Protein AF-A0A645FL95-F1 (afdb_monomer)

Foldseek 3Di:
DDDDDDDDDDDDDDDDDDDDDPPPPVVVVVVVVCVVVVVVLVVLVVVLVVVVVPDPDDPVVNVLSVLLSLLLVLLVVVVVCVVVVNDDLVRNLVSLLSHDLVSLPDVSNVSSCVVLVPSLVVLLVVLLVVLVVCVVVLVLVSSLVSLVSNCSSPVCPPLNVSLLSNLVSCVSVVVNVSSLVSLVCSCVPRPPDPSVVVSVVVVVVVVVVVVVVPPDDDDDDDDDD

Solvent-accessible surface area (backbone atoms only — not comparable to full-atom values): 12980 Å² total; per-residue (Å²): 141,82,88,80,84,86,85,86,82,91,85,85,88,85,92,74,87,77,91,90,73,78,76,70,54,58,60,51,58,47,49,52,46,48,51,50,48,48,50,47,47,51,47,49,49,50,52,47,52,50,49,70,72,71,51,102,63,59,72,65,63,58,51,54,51,52,48,26,54,51,23,46,53,46,49,53,53,51,53,59,30,63,78,65,69,76,64,54,72,68,63,52,46,62,54,57,74,70,42,47,64,91,54,32,54,71,70,49,29,54,53,43,49,60,54,43,66,64,46,42,63,57,47,40,53,51,34,49,55,53,19,53,56,26,47,77,72,67,37,28,71,62,18,36,58,36,34,56,52,30,48,74,73,44,58,56,41,76,59,22,43,51,45,42,54,35,17,53,28,29,40,77,69,65,40,52,68,63,12,50,54,39,28,54,47,33,42,72,75,30,66,94,29,73,31,17,55,53,28,51,52,54,55,53,51,54,55,56,54,57,62,62,72,74,69,80,82,88,84,83,81,89,81,84,133

Mean predicted aligned error: 14.83 Å

Structure (mmCIF, N/CA/C/O backbone):
data_AF-A0A645FL95-F1
#
_entry.id   AF-A0A645FL95-F1
#
loop_
_atom_site.group_PDB
_atom_site.id
_atom_site.type_symbol
_atom_site.label_atom_id
_atom_site.label_alt_id
_atom_site.label_comp_id
_atom_site.label_asym_id
_atom_site.label_entity_id
_atom_site.label_seq_id
_atom_site.pdbx_PDB_ins_code
_atom_site.Cartn_x
_atom_site.Cartn_y
_atom_site.Cartn_z
_atom_site.occupancy
_atom_site.B_iso_or_equiv
_atom_site.auth_seq_id
_atom_site.auth_comp_id
_atom_site.auth_asym_id
_atom_site.auth_atom_id
_atom_site.pdbx_PDB_model_num
ATOM 1 N N . MET A 1 1 ? -9.687 -17.849 -46.225 1.00 40.22 1 MET A N 1
ATOM 2 C CA . MET A 1 1 ? -8.884 -18.793 -45.422 1.00 40.22 1 MET A CA 1
ATOM 3 C C . MET A 1 1 ? -7.642 -19.128 -46.223 1.00 40.22 1 MET A C 1
ATOM 5 O O . MET A 1 1 ? -7.723 -19.914 -47.156 1.00 40.22 1 MET A O 1
ATOM 9 N N . VAL A 1 2 ? -6.530 -18.460 -45.933 1.00 44.47 2 VAL A N 1
ATOM 10 C CA . VAL A 1 2 ? -5.221 -18.814 -46.486 1.00 44.47 2 VAL A CA 1
ATOM 11 C C . VAL A 1 2 ? -4.378 -19.177 -45.277 1.00 44.47 2 VAL A C 1
ATOM 13 O O . VAL A 1 2 ? -4.051 -18.319 -44.464 1.00 44.47 2 VAL A O 1
ATOM 16 N N . GLY A 1 3 ? -4.181 -20.482 -45.100 1.00 36.09 3 GLY A N 1
ATOM 17 C CA . GLY A 1 3 ? -3.367 -21.042 -44.036 1.00 36.09 3 GLY A CA 1
ATOM 18 C C . GLY A 1 3 ? -1.896 -20.801 -44.336 1.00 36.09 3 GLY A C 1
ATOM 19 O O . GLY A 1 3 ? -1.436 -21.068 -45.445 1.00 36.09 3 GLY A O 1
ATOM 20 N N . VAL A 1 4 ? -1.170 -20.299 -43.344 1.00 42.47 4 VAL A N 1
ATOM 21 C CA . VAL A 1 4 ? 0.286 -20.202 -43.385 1.00 42.47 4 VAL A CA 1
ATOM 22 C C . VAL A 1 4 ? 0.838 -21.244 -42.424 1.00 42.47 4 VAL A C 1
ATOM 24 O O 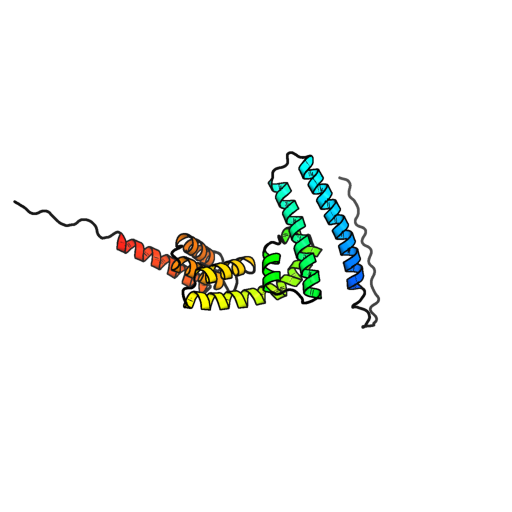. VAL A 1 4 ? 0.465 -21.306 -41.254 1.00 42.47 4 VAL A O 1
ATOM 27 N N . ALA A 1 5 ? 1.667 -22.114 -42.991 1.00 38.22 5 ALA A N 1
ATOM 28 C CA . ALA A 1 5 ? 2.271 -23.266 -42.354 1.00 38.22 5 ALA A CA 1
ATOM 29 C C . ALA A 1 5 ? 3.337 -22.850 -41.331 1.00 38.22 5 ALA A C 1
ATOM 31 O O . ALA A 1 5 ? 4.215 -22.040 -41.623 1.00 38.22 5 ALA A O 1
ATOM 32 N N . VAL A 1 6 ? 3.280 -23.464 -40.150 1.00 37.00 6 VAL A N 1
ATOM 33 C CA . VAL A 1 6 ? 4.333 -23.416 -39.133 1.00 37.00 6 VAL A CA 1
ATOM 34 C C . VAL A 1 6 ? 5.397 -24.446 -39.518 1.00 37.00 6 VAL A C 1
ATOM 36 O O . VAL A 1 6 ? 5.119 -25.644 -39.515 1.00 37.00 6 VAL A O 1
ATOM 39 N N . MET A 1 7 ? 6.611 -24.003 -39.853 1.00 37.22 7 MET A N 1
ATOM 40 C CA . MET A 1 7 ? 7.776 -24.891 -39.921 1.00 37.22 7 MET A CA 1
ATOM 41 C C . MET A 1 7 ? 8.542 -24.823 -38.603 1.00 37.22 7 MET A C 1
ATOM 43 O O . MET A 1 7 ? 9.096 -23.793 -38.230 1.00 37.22 7 MET A O 1
ATOM 47 N N . TRP A 1 8 ? 8.545 -25.953 -37.907 1.00 34.50 8 TRP A N 1
ATOM 48 C CA . TRP A 1 8 ? 9.309 -26.223 -36.696 1.00 34.50 8 TRP A CA 1
ATOM 49 C C . TRP A 1 8 ? 10.682 -26.768 -37.110 1.00 34.50 8 TRP A C 1
ATOM 51 O O . TRP A 1 8 ? 10.741 -27.795 -37.788 1.00 34.50 8 TRP A O 1
ATOM 61 N N . PHE A 1 9 ? 11.781 -26.118 -36.716 1.00 41.44 9 PHE A N 1
ATOM 62 C CA . PHE A 1 9 ? 13.120 -26.694 -36.866 1.00 41.44 9 PHE A CA 1
ATOM 63 C C . PHE A 1 9 ? 13.819 -26.783 -35.506 1.00 41.44 9 PHE A C 1
ATOM 65 O O . PHE A 1 9 ? 14.129 -25.779 -34.870 1.00 41.44 9 PHE A O 1
ATOM 72 N N . LEU A 1 10 ? 14.022 -28.029 -35.073 1.00 51.12 10 LEU A N 1
ATOM 73 C CA . LEU A 1 10 ? 14.804 -28.460 -33.917 1.00 51.12 10 LEU A CA 1
ATOM 74 C C . LEU A 1 10 ? 16.301 -28.299 -34.191 1.00 51.12 10 LEU A C 1
ATOM 76 O O . LEU A 1 10 ? 16.794 -28.911 -35.136 1.00 51.12 10 LEU A O 1
ATOM 80 N N . ILE A 1 11 ? 17.038 -27.618 -33.305 1.00 44.47 11 ILE A N 1
ATOM 81 C CA . ILE A 1 11 ? 18.471 -27.887 -33.096 1.00 44.47 11 ILE A CA 1
ATOM 82 C C . ILE A 1 11 ? 18.817 -27.776 -31.598 1.00 44.47 11 ILE A C 1
ATOM 84 O O . ILE A 1 11 ? 18.838 -26.697 -31.017 1.00 44.47 11 ILE A O 1
ATOM 88 N N . MET A 1 12 ? 19.140 -28.918 -30.996 1.00 36.78 12 MET A N 1
ATOM 89 C CA . MET A 1 12 ? 20.065 -29.091 -29.863 1.00 36.78 12 MET A CA 1
ATOM 90 C C . MET A 1 12 ? 21.054 -30.205 -30.275 1.00 36.78 12 MET A C 1
ATOM 92 O O . MET A 1 12 ? 20.682 -30.981 -31.161 1.00 36.78 12 MET A O 1
ATOM 96 N N . PRO A 1 13 ? 22.241 -30.393 -29.650 1.00 43.41 13 PRO A N 1
ATOM 97 C CA . PRO A 1 13 ? 22.832 -29.706 -28.487 1.00 43.41 13 PRO A CA 1
ATOM 98 C C . PRO A 1 13 ? 24.324 -29.309 -28.669 1.00 43.41 13 PRO A C 1
ATOM 100 O O . PRO A 1 13 ? 25.003 -29.799 -29.564 1.00 43.41 13 PRO A O 1
ATOM 103 N N . ALA A 1 14 ? 24.874 -28.517 -27.740 1.00 38.00 14 ALA A N 1
ATOM 104 C CA . ALA A 1 14 ? 26.247 -28.698 -27.235 1.00 38.00 14 ALA A CA 1
ATOM 105 C C . ALA A 1 14 ? 26.451 -27.864 -25.958 1.00 38.00 14 ALA A C 1
ATOM 107 O O . ALA A 1 14 ? 26.757 -26.675 -26.010 1.00 38.00 14 ALA A O 1
ATOM 108 N N . ILE A 1 15 ? 26.264 -28.490 -24.794 1.00 51.59 15 ILE A N 1
ATOM 109 C CA . ILE A 1 15 ? 26.691 -27.928 -23.510 1.00 51.59 15 ILE A CA 1
ATOM 110 C C . ILE A 1 15 ? 28.143 -28.344 -23.294 1.00 51.59 15 ILE A C 1
ATOM 112 O O . ILE A 1 15 ? 28.393 -29.503 -22.984 1.00 51.59 15 ILE A O 1
ATOM 116 N N . THR A 1 16 ? 29.076 -27.396 -23.379 1.00 32.41 16 THR A N 1
ATOM 117 C CA . THR A 1 16 ? 30.378 -27.482 -22.702 1.00 32.41 16 THR A CA 1
ATOM 118 C C . THR A 1 16 ? 30.909 -26.081 -22.381 1.00 32.41 16 THR A C 1
ATOM 120 O O . THR A 1 16 ? 30.892 -25.204 -23.237 1.00 32.41 16 THR A O 1
ATOM 123 N N . ALA A 1 17 ? 31.323 -25.929 -21.116 1.00 39.00 17 ALA A N 1
ATOM 124 C CA . ALA A 1 17 ? 32.058 -24.861 -20.417 1.00 39.00 17 ALA A CA 1
ATOM 125 C C . ALA A 1 17 ? 32.756 -23.774 -21.277 1.00 39.00 17 ALA A C 1
ATOM 127 O O . ALA A 1 17 ? 33.342 -24.076 -22.303 1.00 39.00 17 ALA A O 1
ATOM 128 N N . SER A 1 18 ? 32.826 -22.503 -20.867 1.00 39.06 18 SER A N 1
ATOM 129 C CA . SER A 1 18 ? 33.382 -22.075 -19.580 1.00 39.06 18 SER A CA 1
ATOM 130 C C . SER A 1 18 ? 32.814 -20.747 -19.070 1.00 39.06 18 SER A C 1
ATOM 132 O O . SER A 1 18 ? 32.523 -19.819 -19.820 1.00 39.06 18 SER A O 1
ATOM 134 N N . ARG A 1 19 ? 32.689 -20.673 -17.741 1.00 49.88 19 ARG A N 1
ATOM 135 C CA . ARG A 1 19 ? 32.441 -19.455 -16.963 1.00 49.88 19 ARG A CA 1
ATOM 136 C C . ARG A 1 19 ? 33.534 -18.410 -17.252 1.00 49.88 19 ARG A C 1
ATOM 138 O O . ARG A 1 19 ? 34.664 -18.797 -17.528 1.00 49.88 19 ARG A O 1
ATOM 145 N N . GLN A 1 20 ? 33.175 -17.132 -17.085 1.00 39.00 20 GLN A N 1
ATOM 146 C CA . GLN A 1 20 ? 34.052 -15.946 -17.005 1.00 39.00 20 GLN A CA 1
ATOM 147 C C . GLN A 1 20 ? 34.145 -14.969 -18.202 1.00 39.00 20 GLN A C 1
ATOM 149 O O . GLN A 1 20 ? 35.140 -14.273 -18.298 1.00 39.00 20 GLN A O 1
ATOM 154 N N . ASP A 1 21 ? 33.096 -14.802 -19.024 1.00 38.75 21 ASP A N 1
ATOM 155 C CA . ASP A 1 21 ? 32.995 -13.658 -19.977 1.00 38.75 21 ASP A CA 1
ATOM 156 C C . ASP A 1 21 ? 31.587 -13.012 -20.050 1.00 38.75 21 ASP A C 1
ATOM 158 O O . ASP A 1 21 ? 31.176 -12.437 -21.058 1.00 38.75 21 ASP A O 1
ATOM 162 N N . LYS A 1 22 ? 30.789 -13.113 -18.976 1.00 38.78 22 LYS A N 1
ATOM 163 C CA . LYS A 1 22 ? 29.346 -12.788 -19.009 1.00 38.78 22 LYS A CA 1
ATOM 164 C C . LYS A 1 22 ? 28.913 -11.392 -18.540 1.00 38.78 22 LYS A C 1
ATOM 166 O O . LYS A 1 22 ? 27.717 -11.148 -18.531 1.00 38.78 22 LYS A O 1
ATOM 171 N N . ILE A 1 23 ? 29.817 -10.467 -18.213 1.00 39.34 23 ILE A N 1
ATOM 172 C CA . ILE A 1 23 ? 29.399 -9.129 -17.731 1.00 39.34 23 ILE A CA 1
ATOM 173 C C . ILE A 1 23 ? 29.430 -8.046 -18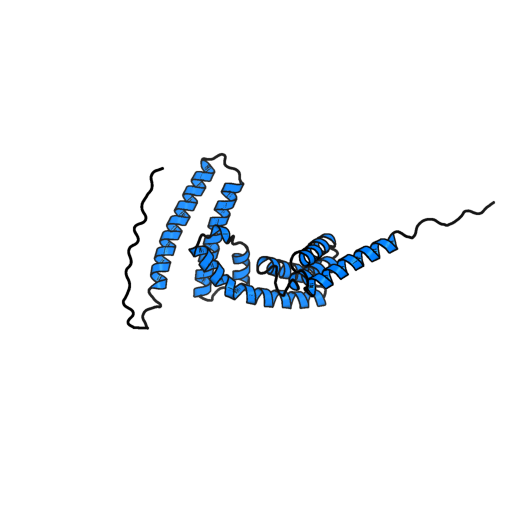.826 1.00 39.34 23 ILE A C 1
ATOM 175 O O . ILE A 1 23 ? 28.652 -7.103 -18.768 1.00 39.34 23 ILE A O 1
ATOM 179 N N . ASN A 1 24 ? 30.213 -8.209 -19.899 1.00 35.91 24 ASN A N 1
ATOM 180 C CA . ASN A 1 24 ? 30.346 -7.154 -20.920 1.00 35.91 24 ASN A CA 1
ATOM 181 C C . ASN A 1 24 ? 29.438 -7.306 -22.153 1.00 35.91 24 ASN A C 1
ATOM 183 O O . ASN A 1 24 ? 29.324 -6.363 -22.930 1.00 35.91 24 ASN A O 1
ATOM 187 N N . ARG A 1 25 ? 28.778 -8.457 -22.353 1.00 37.59 25 ARG A N 1
ATOM 188 C CA . ARG A 1 25 ? 27.890 -8.673 -23.515 1.00 37.59 25 ARG A CA 1
ATOM 189 C C . ARG A 1 25 ? 26.440 -8.259 -23.275 1.00 37.59 25 ARG A C 1
ATOM 191 O O . ARG A 1 25 ? 25.827 -7.734 -24.196 1.00 37.59 25 ARG A O 1
ATOM 198 N N . GLN A 1 26 ? 25.933 -8.403 -22.047 1.00 37.09 26 GLN A N 1
ATOM 199 C CA . GLN A 1 26 ? 24.583 -7.942 -21.716 1.00 37.09 26 GLN A CA 1
ATOM 200 C C . GLN A 1 26 ? 24.473 -6.419 -21.826 1.00 37.09 26 GLN A C 1
ATOM 202 O O . GLN A 1 26 ? 23.508 -5.944 -22.393 1.00 37.09 26 GLN A O 1
ATOM 207 N N . THR A 1 27 ? 25.489 -5.644 -21.437 1.00 38.59 27 THR A N 1
ATOM 208 C CA . THR A 1 27 ? 25.456 -4.174 -21.561 1.00 38.59 27 THR A CA 1
ATOM 209 C C . THR A 1 27 ? 25.417 -3.678 -23.012 1.00 38.59 27 THR A C 1
ATOM 211 O O . THR A 1 27 ? 24.807 -2.649 -23.284 1.00 38.59 27 THR A O 1
ATOM 214 N N . VAL A 1 28 ? 26.048 -4.390 -23.955 1.00 41.75 28 VAL A N 1
ATOM 215 C CA . VAL A 1 28 ? 26.112 -3.965 -25.367 1.00 41.75 28 VAL A CA 1
ATOM 216 C C . VAL A 1 28 ? 24.842 -4.354 -26.125 1.00 41.75 28 VAL A C 1
ATOM 218 O O . VAL A 1 28 ? 24.285 -3.503 -26.809 1.00 41.75 28 VAL A O 1
ATOM 221 N N . GLU A 1 29 ? 24.312 -5.568 -25.929 1.00 41.41 29 GLU A N 1
ATOM 222 C CA . GLU A 1 29 ? 22.988 -5.934 -26.464 1.00 41.41 29 GLU A CA 1
ATOM 223 C C . GLU A 1 29 ? 21.873 -5.067 -25.865 1.00 41.41 29 GLU A C 1
ATOM 225 O O . GLU A 1 29 ? 20.951 -4.685 -26.578 1.00 41.41 29 GLU A O 1
ATOM 230 N N . PHE A 1 30 ? 21.980 -4.695 -24.586 1.00 39.00 30 PHE A N 1
ATOM 231 C CA . PHE A 1 30 ? 21.016 -3.821 -23.917 1.00 39.00 30 PHE A CA 1
ATOM 232 C C . PHE A 1 30 ? 21.136 -2.365 -24.387 1.00 39.00 30 PHE A C 1
ATOM 234 O O . PHE A 1 30 ? 20.118 -1.708 -24.554 1.00 39.00 30 PHE A O 1
ATOM 241 N N . SER A 1 31 ? 22.341 -1.859 -24.683 1.00 35.88 31 SER A N 1
ATOM 242 C CA . SER A 1 31 ? 22.526 -0.537 -25.313 1.00 35.88 31 SER A CA 1
ATOM 243 C C . SER A 1 31 ? 21.985 -0.491 -26.741 1.00 35.88 31 SER A C 1
ATOM 245 O O . SER A 1 31 ? 21.330 0.484 -27.105 1.00 35.88 31 SER A O 1
ATOM 247 N N . ASP A 1 32 ? 22.208 -1.538 -27.539 1.00 39.84 32 ASP A N 1
ATOM 248 C CA . ASP A 1 32 ? 21.677 -1.627 -28.903 1.00 39.84 32 ASP A CA 1
ATOM 249 C C . ASP A 1 32 ? 20.154 -1.821 -28.900 1.00 39.84 32 ASP A C 1
ATOM 251 O O . ASP A 1 32 ? 19.453 -1.226 -29.723 1.00 39.84 32 ASP A O 1
ATOM 255 N N . GLN A 1 33 ? 19.610 -2.565 -27.930 1.00 42.19 33 GLN A N 1
ATOM 256 C CA . GLN A 1 33 ? 18.169 -2.644 -27.698 1.00 42.19 33 GLN A CA 1
ATOM 257 C C . GLN A 1 33 ? 17.601 -1.335 -27.161 1.00 42.19 33 GLN A C 1
ATOM 259 O O . GLN A 1 33 ? 16.545 -0.954 -27.629 1.00 42.19 33 GLN A O 1
ATOM 264 N N . ILE A 1 34 ? 18.274 -0.593 -26.279 1.00 41.88 34 ILE A N 1
ATOM 265 C CA . ILE A 1 34 ? 17.839 0.745 -25.845 1.00 41.88 34 ILE A CA 1
ATOM 266 C C . ILE A 1 34 ? 17.884 1.723 -27.013 1.00 41.88 34 ILE A C 1
ATOM 268 O O . ILE A 1 34 ? 16.979 2.531 -27.145 1.00 41.88 34 ILE A O 1
ATOM 272 N N . ALA A 1 35 ? 18.896 1.683 -27.879 1.00 42.84 35 ALA A N 1
ATOM 273 C CA . ALA A 1 35 ? 18.971 2.561 -29.044 1.00 42.84 35 ALA A CA 1
ATOM 274 C C . ALA A 1 35 ? 17.879 2.221 -30.068 1.00 42.84 35 ALA A C 1
ATOM 276 O O . ALA A 1 35 ? 17.214 3.121 -30.582 1.00 42.84 35 ALA A O 1
ATOM 277 N N . THR A 1 36 ? 17.640 0.929 -30.302 1.00 49.09 36 THR A N 1
ATOM 278 C CA . THR A 1 36 ? 16.568 0.433 -31.175 1.00 49.09 36 THR A CA 1
ATOM 279 C C . THR A 1 36 ? 15.193 0.712 -30.578 1.00 49.09 36 THR A C 1
ATOM 281 O O . THR A 1 36 ? 14.322 1.201 -31.282 1.00 49.09 36 THR A O 1
ATOM 284 N N . GLN A 1 37 ? 15.006 0.502 -29.276 1.00 46.69 37 GLN A N 1
ATOM 285 C CA . GLN A 1 37 ? 13.773 0.799 -28.551 1.00 46.69 37 GLN A CA 1
ATOM 286 C C . GLN A 1 37 ? 13.574 2.299 -28.384 1.00 46.69 37 GLN A C 1
ATOM 288 O O . GLN A 1 37 ? 12.448 2.740 -28.440 1.00 46.69 37 GLN A O 1
ATOM 293 N N . LYS A 1 38 ? 14.616 3.127 -28.270 1.00 48.16 38 LYS A N 1
ATOM 294 C CA . LYS A 1 38 ? 14.516 4.595 -28.292 1.00 48.16 38 LYS A CA 1
ATOM 295 C C . LYS A 1 38 ? 14.155 5.090 -29.683 1.00 48.16 38 LYS A C 1
ATOM 297 O O . LYS A 1 38 ? 13.387 6.036 -29.804 1.00 48.16 38 LYS A O 1
ATOM 302 N N . ALA A 1 39 ? 14.680 4.456 -30.730 1.00 50.22 39 ALA A N 1
ATOM 303 C CA . ALA A 1 39 ? 14.268 4.719 -32.102 1.00 50.22 39 ALA A CA 1
ATOM 304 C C . ALA A 1 39 ? 12.822 4.263 -32.342 1.00 50.22 39 ALA A C 1
ATOM 306 O O . ALA A 1 39 ? 12.077 4.996 -32.977 1.00 50.22 39 ALA A O 1
ATOM 307 N N . GLN A 1 40 ? 12.402 3.127 -31.779 1.00 42.66 40 GLN A N 1
ATOM 308 C CA . GLN A 1 40 ? 11.021 2.644 -31.816 1.00 42.66 40 GLN A CA 1
ATOM 309 C C . GLN A 1 40 ? 10.093 3.478 -30.939 1.00 42.66 40 GLN A C 1
ATOM 311 O O . GLN A 1 40 ? 9.000 3.750 -31.379 1.00 42.66 40 GLN A O 1
ATOM 316 N N . ILE A 1 41 ? 10.510 3.957 -29.768 1.00 48.81 41 ILE A N 1
ATOM 317 C CA . ILE A 1 41 ? 9.766 4.886 -28.909 1.00 48.81 41 ILE A CA 1
ATOM 318 C C . ILE A 1 41 ? 9.670 6.226 -29.615 1.00 48.81 41 ILE A C 1
ATOM 320 O O . ILE A 1 41 ? 8.615 6.817 -29.611 1.00 48.81 41 ILE A O 1
ATOM 324 N N . SER A 1 42 ? 10.730 6.714 -30.256 1.00 48.44 42 SER A N 1
ATOM 325 C CA . SER A 1 42 ? 10.687 7.946 -31.049 1.00 48.44 42 SER A CA 1
ATOM 326 C C . SER A 1 42 ? 9.791 7.788 -32.280 1.00 48.44 42 SER A C 1
ATOM 328 O O . SER A 1 42 ? 9.041 8.698 -32.612 1.00 48.44 42 SER A O 1
ATOM 330 N N . ALA A 1 43 ? 9.822 6.622 -32.930 1.00 51.84 43 ALA A N 1
ATOM 331 C CA . ALA A 1 43 ? 8.942 6.292 -34.044 1.00 51.84 43 ALA A CA 1
ATOM 332 C C . ALA A 1 43 ? 7.491 6.131 -33.584 1.00 51.84 43 ALA A C 1
ATOM 334 O O . ALA A 1 43 ? 6.623 6.708 -34.212 1.00 51.84 43 ALA A O 1
ATOM 335 N N . LEU A 1 44 ? 7.244 5.458 -32.459 1.00 43.34 44 LEU A N 1
ATOM 336 C CA . LEU A 1 44 ? 5.937 5.291 -31.830 1.00 43.34 44 LEU A CA 1
ATOM 337 C C . LEU A 1 44 ? 5.421 6.624 -31.303 1.00 43.34 44 LEU A C 1
ATOM 339 O O . LEU A 1 44 ? 4.261 6.904 -31.510 1.00 43.34 44 LEU A O 1
ATOM 343 N N . LYS A 1 45 ? 6.265 7.477 -30.709 1.00 50.16 45 LYS A N 1
ATOM 344 C CA . LYS A 1 45 ? 5.960 8.866 -30.321 1.00 50.16 45 LYS A CA 1
ATOM 345 C C . LYS A 1 45 ? 5.556 9.687 -31.529 1.00 50.16 45 LYS A C 1
ATOM 347 O O . LYS A 1 45 ? 4.575 10.409 -31.466 1.00 50.16 45 LYS A O 1
ATOM 352 N N . LYS A 1 46 ? 6.327 9.592 -32.613 1.00 58.34 46 LYS A N 1
ATOM 353 C CA . LYS A 1 46 ? 6.075 10.326 -33.851 1.00 58.34 46 LYS A CA 1
ATOM 354 C C . LYS A 1 46 ? 4.804 9.839 -34.534 1.00 58.34 46 LYS A C 1
ATOM 356 O O . LYS A 1 46 ? 3.997 10.653 -34.943 1.00 58.34 46 LYS A O 1
ATOM 361 N N . GLU A 1 47 ? 4.608 8.530 -34.587 1.00 50.50 47 GLU A N 1
ATOM 362 C CA . GLU A 1 47 ? 3.386 7.905 -35.070 1.00 50.50 47 GLU A CA 1
ATOM 363 C C . GLU A 1 47 ? 2.207 8.302 -34.173 1.00 50.50 47 GLU A C 1
ATOM 365 O O . GLU A 1 47 ? 1.155 8.645 -34.689 1.00 50.50 47 GLU A O 1
ATOM 370 N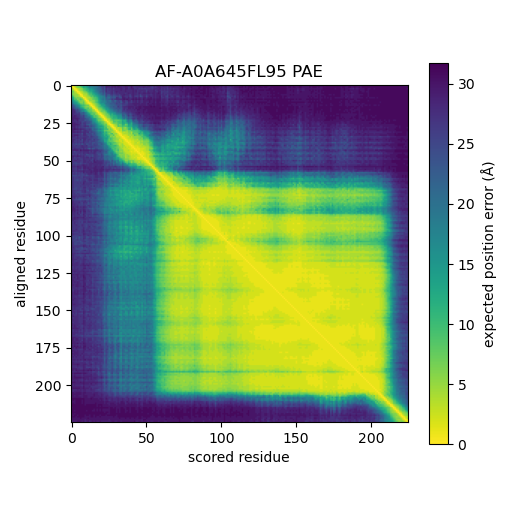 N . LEU A 1 48 ? 2.394 8.398 -32.851 1.00 45.31 48 LEU A N 1
ATOM 371 C CA . LEU A 1 48 ? 1.384 8.883 -31.911 1.00 45.31 48 LEU A CA 1
ATOM 372 C C . LEU A 1 48 ? 1.024 10.350 -32.110 1.00 45.31 48 LEU A C 1
ATOM 374 O O . LEU A 1 48 ? -0.147 10.701 -32.078 1.00 45.31 48 LEU A O 1
ATOM 378 N N . GLU A 1 49 ? 2.020 11.209 -32.289 1.00 52.47 49 GLU A N 1
ATOM 379 C CA . GLU A 1 49 ? 1.851 12.630 -32.587 1.00 52.47 49 GLU A CA 1
ATOM 380 C C . GLU A 1 49 ? 1.132 12.810 -33.934 1.00 52.47 49 GLU A C 1
ATOM 382 O O . GLU A 1 49 ? 0.193 13.602 -34.045 1.00 52.47 49 GLU A O 1
ATOM 387 N N . ASP A 1 50 ? 1.479 11.984 -34.924 1.00 51.97 50 ASP A N 1
ATOM 388 C CA . ASP A 1 50 ? 0.781 11.902 -36.204 1.00 51.97 50 ASP A CA 1
ATOM 389 C C . ASP A 1 50 ? -0.676 11.406 -36.005 1.00 51.97 50 ASP A C 1
ATOM 391 O O . ASP A 1 50 ? -1.599 12.007 -36.562 1.00 51.97 50 ASP A O 1
ATOM 395 N N . TYR A 1 51 ? -0.933 10.427 -35.122 1.00 41.88 51 TYR A N 1
ATOM 396 C CA . TYR A 1 51 ? -2.280 9.981 -34.711 1.00 41.88 51 TYR A CA 1
ATOM 397 C C . TYR A 1 51 ? -3.081 11.091 -34.000 1.00 41.88 51 TYR A C 1
ATOM 399 O O . TYR A 1 51 ? -4.273 11.244 -34.274 1.00 41.88 51 TYR A O 1
ATOM 407 N N . ARG A 1 52 ? -2.449 11.921 -33.152 1.00 46.66 52 ARG A N 1
ATOM 408 C CA . ARG A 1 52 ? -3.082 13.093 -32.502 1.00 46.66 52 ARG A CA 1
ATOM 409 C C . ARG A 1 52 ? -3.495 14.168 -33.504 1.00 46.66 52 ARG A C 1
ATOM 411 O O . ARG A 1 52 ? -4.453 14.892 -33.249 1.00 46.66 52 ARG A O 1
ATOM 418 N N . SER A 1 53 ? -2.762 14.293 -34.610 1.00 53.19 53 SER A N 1
ATOM 419 C CA . SER A 1 53 ? -2.996 15.327 -35.623 1.00 53.19 53 SER A CA 1
ATOM 420 C C . SER A 1 53 ? -3.999 14.929 -36.714 1.00 53.19 53 SER A C 1
ATOM 422 O O . SER A 1 53 ? -4.535 15.814 -37.380 1.00 53.19 53 SER A O 1
ATOM 424 N N . THR A 1 54 ? -4.281 13.628 -36.885 1.00 47.81 54 THR A N 1
ATOM 425 C CA . THR A 1 54 ? -4.997 13.119 -38.073 1.00 47.81 54 THR A CA 1
ATOM 426 C C . THR A 1 54 ? -6.331 12.408 -37.777 1.00 47.81 54 THR A C 1
ATOM 428 O O . THR A 1 54 ? -7.081 12.147 -38.714 1.00 47.81 54 THR A O 1
ATOM 431 N N . SER A 1 55 ? -6.683 12.110 -36.519 1.00 42.78 55 SER A N 1
ATOM 432 C CA . SER A 1 55 ? -7.843 11.258 -36.190 1.00 42.78 55 SER A CA 1
ATOM 433 C C . SER A 1 55 ? -8.813 11.906 -35.190 1.00 42.78 55 SER A C 1
ATOM 435 O O . SER A 1 55 ? -8.406 12.322 -34.106 1.00 42.78 55 SER A O 1
ATOM 437 N N . GLU A 1 56 ? -10.111 11.944 -35.520 1.00 49.94 56 GLU A N 1
ATOM 438 C CA . GLU A 1 56 ? -11.221 12.111 -34.561 1.00 49.94 56 GLU A CA 1
ATOM 439 C C . GLU A 1 56 ? -11.358 10.851 -33.672 1.00 49.94 56 GLU A C 1
ATOM 441 O O . GLU A 1 56 ? -12.407 10.214 -33.616 1.00 49.94 56 GLU A O 1
ATOM 446 N N . GLU A 1 57 ? -10.293 10.448 -32.980 1.00 47.28 57 GLU A N 1
ATOM 447 C CA . GLU A 1 57 ? -10.332 9.368 -31.994 1.00 47.28 57 GLU A CA 1
ATOM 448 C C . GLU A 1 57 ? -10.221 9.950 -30.584 1.00 47.28 57 GLU A C 1
ATOM 450 O O . GLU A 1 57 ? -9.325 10.730 -30.260 1.00 47.28 57 GLU A O 1
ATOM 455 N N . THR A 1 58 ? -11.204 9.577 -29.762 1.00 53.72 58 THR A N 1
ATOM 456 C CA . THR A 1 58 ? -11.459 10.005 -28.379 1.00 53.72 58 THR A CA 1
ATOM 457 C C . THR A 1 58 ? -10.190 10.209 -27.549 1.00 53.72 58 THR A C 1
ATOM 459 O O . THR A 1 58 ? -9.301 9.363 -27.587 1.00 53.72 58 THR A O 1
ATOM 462 N N . GLU A 1 59 ? -10.156 11.263 -26.720 1.00 54.66 59 GLU A N 1
ATOM 463 C CA . GLU A 1 59 ? -9.080 11.615 -25.762 1.00 54.66 59 GLU A CA 1
ATOM 464 C C . GLU A 1 59 ? -8.445 10.404 -25.046 1.00 54.66 59 GLU A C 1
ATOM 466 O O . GLU A 1 59 ? -7.241 10.383 -24.788 1.00 54.66 59 GLU A O 1
ATOM 471 N N . SER A 1 60 ? -9.241 9.358 -24.800 1.00 49.72 60 SER A N 1
ATOM 472 C CA . SER A 1 60 ? -8.813 8.063 -24.268 1.00 49.72 60 SER A CA 1
ATOM 473 C C . SER A 1 60 ? -7.663 7.406 -25.042 1.00 49.72 60 SER A C 1
ATOM 475 O O . SER A 1 60 ? -6.744 6.899 -24.411 1.00 49.72 60 SER A O 1
ATOM 477 N N . ALA A 1 61 ? -7.675 7.399 -26.379 1.00 54.19 61 ALA A N 1
ATOM 478 C CA . ALA A 1 61 ? -6.633 6.744 -27.177 1.00 54.19 61 ALA A CA 1
ATOM 479 C C . ALA A 1 61 ? -5.286 7.481 -27.061 1.00 54.19 61 ALA A C 1
ATOM 481 O O . ALA A 1 61 ? -4.231 6.857 -26.934 1.00 54.19 61 ALA A O 1
ATOM 482 N N . GLN A 1 62 ? -5.327 8.817 -27.011 1.00 55.19 62 GLN A N 1
ATOM 483 C CA . GLN A 1 62 ? -4.140 9.649 -26.802 1.00 55.19 62 GLN A CA 1
ATOM 484 C C . GLN A 1 62 ? -3.572 9.480 -25.386 1.00 55.19 62 GLN A C 1
ATOM 486 O O . GLN A 1 62 ? -2.355 9.393 -25.215 1.00 55.19 62 GLN A O 1
ATOM 491 N N . ALA A 1 63 ? -4.442 9.406 -24.375 1.00 56.62 63 ALA A N 1
ATOM 492 C CA . ALA A 1 63 ? -4.047 9.199 -22.985 1.00 56.62 63 ALA A CA 1
ATOM 493 C C . ALA A 1 63 ? -3.398 7.822 -22.768 1.00 56.62 63 ALA A C 1
ATOM 495 O O . ALA A 1 63 ? -2.351 7.734 -22.126 1.00 56.62 63 ALA A O 1
ATOM 496 N N . THR A 1 64 ? -3.960 6.759 -23.354 1.00 59.78 64 THR A N 1
ATOM 497 C CA . THR A 1 64 ? -3.403 5.400 -23.266 1.00 59.78 64 THR A CA 1
ATOM 498 C C . THR A 1 64 ? -1.985 5.338 -23.816 1.00 59.78 64 THR A C 1
ATOM 500 O O . THR A 1 64 ? -1.097 4.746 -23.201 1.00 59.78 64 THR A O 1
ATOM 503 N N . ALA A 1 65 ? -1.737 5.974 -24.954 1.00 58.12 65 ALA A N 1
ATOM 504 C CA . ALA A 1 65 ? -0.435 5.876 -25.578 1.00 58.12 65 ALA A CA 1
ATOM 505 C C . ALA A 1 65 ? 0.620 6.834 -24.995 1.00 58.12 65 ALA A C 1
ATOM 507 O O . ALA A 1 65 ? 1.792 6.465 -24.921 1.00 58.12 65 ALA A O 1
ATOM 508 N N . ALA A 1 66 ? 0.214 7.999 -24.475 1.00 62.84 66 ALA A N 1
ATOM 509 C CA . ALA A 1 66 ? 1.087 8.827 -23.640 1.00 62.84 66 ALA A CA 1
ATOM 510 C C . ALA A 1 66 ? 1.505 8.085 -22.357 1.00 62.84 66 ALA A C 1
ATOM 512 O O . ALA A 1 66 ? 2.693 8.022 -22.048 1.00 62.84 66 ALA A O 1
ATOM 513 N N . SER A 1 67 ? 0.550 7.438 -21.676 1.00 65.62 67 SER A N 1
ATOM 514 C CA . SER A 1 67 ? 0.812 6.613 -20.486 1.00 65.62 67 SER A CA 1
ATOM 515 C C . SER A 1 67 ? 1.735 5.427 -20.792 1.00 65.62 67 SER A C 1
ATOM 517 O O . SER A 1 67 ? 2.609 5.096 -19.991 1.00 65.62 67 SER A O 1
ATOM 519 N N . THR A 1 68 ? 1.598 4.828 -21.978 1.00 67.25 68 THR A N 1
ATOM 520 C CA . THR A 1 68 ? 2.479 3.747 -22.443 1.00 67.25 68 THR A CA 1
ATOM 521 C C . THR A 1 68 ? 3.921 4.226 -22.577 1.00 67.25 68 THR A C 1
ATOM 523 O O . THR A 1 68 ? 4.845 3.614 -22.044 1.00 67.25 68 THR A O 1
ATOM 526 N N . GLN A 1 69 ? 4.125 5.350 -23.263 1.00 70.69 69 GLN A N 1
ATOM 527 C CA . GLN A 1 69 ? 5.450 5.930 -23.456 1.00 70.69 69 GLN A CA 1
ATOM 528 C C . GLN A 1 69 ? 6.104 6.319 -22.122 1.00 70.69 69 GLN A C 1
ATOM 530 O O . GLN A 1 69 ? 7.266 5.988 -21.895 1.00 70.69 69 GLN A O 1
ATOM 535 N N . GLU A 1 70 ? 5.362 6.999 -21.249 1.00 74.56 70 GLU A N 1
ATOM 536 C CA . GLU A 1 70 ? 5.838 7.422 -19.930 1.00 74.56 70 GLU A CA 1
ATOM 537 C C . GLU A 1 70 ? 6.265 6.218 -19.079 1.00 74.56 70 GLU A C 1
ATOM 539 O O . GLU A 1 70 ? 7.367 6.203 -18.532 1.00 74.56 70 GLU A O 1
ATOM 544 N N . SER A 1 71 ? 5.455 5.155 -19.067 1.00 78.50 71 SER A N 1
ATOM 545 C CA . SER A 1 71 ? 5.760 3.897 -18.377 1.00 78.50 71 SER A CA 1
ATOM 546 C C . SER A 1 71 ? 7.098 3.303 -18.830 1.00 78.50 71 SER A C 1
ATOM 548 O O . SER A 1 71 ? 7.930 2.929 -18.000 1.00 78.50 71 SER A O 1
ATOM 550 N N . TYR A 1 72 ? 7.344 3.253 -20.144 1.00 76.50 72 TYR A N 1
ATOM 551 C CA . TYR A 1 72 ? 8.613 2.766 -20.693 1.00 76.50 72 TYR A CA 1
ATOM 552 C C . TYR A 1 72 ? 9.804 3.642 -20.296 1.00 76.50 72 TYR A C 1
ATOM 554 O O . TYR A 1 72 ? 10.866 3.121 -19.945 1.00 76.50 72 TYR A O 1
ATOM 562 N N . GLU A 1 73 ? 9.649 4.965 -20.361 1.00 79.75 73 GLU A N 1
ATOM 563 C CA . GLU A 1 73 ? 10.709 5.913 -20.007 1.00 79.75 73 GLU A CA 1
ATOM 564 C C . GLU A 1 73 ? 11.097 5.790 -18.533 1.00 79.75 73 GLU A C 1
ATOM 566 O O . GLU A 1 73 ? 12.291 5.756 -18.222 1.00 79.75 73 GLU A O 1
ATOM 571 N N . ILE A 1 74 ? 10.114 5.625 -17.645 1.00 84.19 74 ILE A N 1
ATOM 572 C CA . ILE A 1 74 ? 10.338 5.402 -16.217 1.00 84.19 74 ILE A CA 1
ATOM 573 C C . ILE A 1 74 ? 11.131 4.113 -15.989 1.00 84.19 74 ILE A C 1
ATOM 575 O O . ILE A 1 74 ? 12.196 4.153 -15.373 1.00 84.19 74 ILE A O 1
ATOM 579 N N . VAL A 1 75 ? 10.675 2.973 -16.519 1.00 81.81 75 VAL A N 1
ATOM 580 C CA . VAL A 1 75 ? 11.342 1.676 -16.292 1.00 81.81 75 VAL A CA 1
ATOM 581 C C . VAL A 1 75 ? 12.784 1.691 -16.797 1.00 81.81 75 VAL A C 1
ATOM 583 O O . VAL A 1 75 ? 13.685 1.184 -16.121 1.00 81.81 75 VAL A O 1
ATOM 586 N N . MET A 1 76 ? 13.039 2.314 -17.948 1.00 80.38 76 MET A N 1
ATOM 587 C CA . MET A 1 76 ? 14.391 2.451 -18.496 1.00 80.38 76 MET A CA 1
ATOM 588 C C . MET A 1 76 ? 15.277 3.364 -17.649 1.00 80.38 76 MET A C 1
ATOM 590 O O . MET A 1 76 ? 16.439 3.034 -17.398 1.00 80.38 76 MET A O 1
ATOM 594 N N . ASN A 1 77 ? 14.739 4.494 -17.188 1.00 80.94 77 ASN A N 1
ATOM 595 C CA . ASN A 1 77 ? 15.465 5.429 -16.337 1.00 80.94 77 ASN A CA 1
ATOM 596 C C . ASN A 1 77 ? 15.856 4.765 -15.008 1.00 80.94 77 ASN A C 1
ATOM 598 O O . ASN A 1 77 ? 17.032 4.717 -14.643 1.00 80.94 77 ASN A O 1
ATOM 602 N N . ILE A 1 78 ? 14.890 4.139 -14.338 1.00 83.50 78 ILE A N 1
ATOM 603 C CA . ILE A 1 78 ? 15.114 3.448 -13.067 1.00 83.50 78 ILE A CA 1
ATOM 604 C C . ILE A 1 78 ? 16.089 2.292 -13.243 1.00 83.50 78 ILE A C 1
ATOM 606 O O . ILE A 1 78 ? 17.008 2.150 -12.446 1.00 83.50 78 ILE A O 1
ATOM 610 N N . SER A 1 79 ? 15.977 1.521 -14.326 1.00 78.88 79 SER A N 1
ATOM 611 C CA . SER A 1 79 ? 16.941 0.461 -14.640 1.00 78.88 79 SER A CA 1
ATOM 612 C C . SER A 1 79 ? 18.380 0.974 -14.703 1.00 78.88 79 SER A C 1
ATOM 614 O O . SER A 1 79 ? 19.293 0.301 -14.224 1.00 78.88 79 SER A O 1
ATOM 616 N N . ALA A 1 80 ? 18.601 2.157 -15.284 1.00 75.88 80 ALA A N 1
ATOM 617 C CA . ALA A 1 80 ? 19.926 2.759 -15.378 1.00 75.88 80 ALA A CA 1
ATOM 618 C C . ALA A 1 80 ? 20.466 3.202 -14.009 1.00 75.88 80 ALA A C 1
ATOM 620 O O . ALA A 1 80 ? 21.671 3.088 -13.774 1.00 75.88 80 ALA A O 1
ATOM 621 N N . HIS A 1 81 ? 19.589 3.675 -13.123 1.00 79.62 81 HIS A N 1
ATOM 622 C CA . HIS A 1 81 ? 19.928 4.080 -11.759 1.00 79.62 81 HIS A CA 1
ATOM 623 C C . HIS A 1 81 ? 20.148 2.889 -10.819 1.00 79.62 81 HIS A C 1
ATOM 625 O O . HIS A 1 81 ? 21.127 2.867 -10.079 1.00 79.62 81 HIS A O 1
ATOM 631 N N . VAL A 1 82 ? 19.332 1.835 -10.912 1.00 76.81 82 VAL A N 1
ATOM 632 C CA . VAL A 1 82 ? 19.521 0.578 -10.162 1.00 76.81 82 VAL A CA 1
ATOM 633 C C . VAL A 1 82 ? 20.896 -0.024 -10.454 1.00 76.81 82 VAL A C 1
ATOM 635 O O . VAL A 1 82 ? 21.616 -0.406 -9.536 1.00 76.81 82 VAL A O 1
ATOM 638 N N . ASN A 1 83 ? 21.323 -0.019 -11.721 1.00 71.12 83 ASN A N 1
ATOM 639 C CA . ASN A 1 83 ? 22.646 -0.515 -12.112 1.00 71.12 83 ASN A CA 1
ATOM 640 C C . ASN A 1 83 ? 23.809 0.310 -11.526 1.00 71.12 83 ASN A C 1
ATOM 642 O O . ASN A 1 83 ? 24.918 -0.204 -11.385 1.00 71.12 83 ASN A O 1
ATOM 646 N N . LYS A 1 84 ? 23.576 1.588 -11.209 1.00 78.69 84 LYS A N 1
ATOM 647 C CA . LYS A 1 84 ? 24.561 2.498 -10.601 1.00 78.69 84 LYS A CA 1
ATOM 648 C C . LYS A 1 84 ? 24.433 2.588 -9.081 1.00 78.69 84 LYS A C 1
ATOM 650 O O . LYS A 1 84 ? 25.361 3.069 -8.435 1.00 78.69 84 LYS A O 1
ATOM 655 N N . ASN A 1 85 ? 23.315 2.115 -8.533 1.00 77.12 85 ASN A N 1
ATOM 656 C CA . ASN A 1 85 ? 22.935 2.205 -7.129 1.00 77.12 85 ASN A CA 1
ATOM 657 C C . ASN A 1 85 ? 22.966 3.652 -6.589 1.00 77.12 85 ASN A C 1
ATOM 659 O O . ASN A 1 85 ? 23.450 3.908 -5.487 1.00 77.12 85 ASN A O 1
ATOM 663 N N . ASP A 1 86 ? 22.513 4.611 -7.402 1.00 84.25 86 ASP A N 1
ATOM 664 C CA . ASP A 1 86 ? 22.601 6.056 -7.141 1.00 84.25 86 ASP A CA 1
ATOM 665 C C . ASP A 1 86 ? 21.236 6.737 -6.919 1.00 84.25 86 ASP A C 1
ATOM 667 O O . ASP A 1 86 ? 21.183 7.954 -6.738 1.00 84.25 86 ASP A O 1
ATOM 671 N N . MET A 1 87 ? 20.143 5.969 -6.879 1.00 83.38 87 MET A N 1
ATOM 672 C CA . MET A 1 87 ? 18.794 6.464 -6.594 1.00 83.38 87 MET A CA 1
ATOM 673 C C . MET A 1 87 ? 18.219 5.804 -5.341 1.00 83.38 87 MET A C 1
ATOM 675 O O . MET A 1 87 ? 18.390 4.607 -5.125 1.00 83.38 87 MET A O 1
ATOM 679 N N . SER A 1 88 ? 17.553 6.592 -4.492 1.00 90.31 88 SER A N 1
ATOM 680 C CA . SER A 1 88 ? 16.966 6.079 -3.252 1.00 90.31 88 SER A CA 1
ATOM 681 C C . SER A 1 88 ? 15.732 5.218 -3.524 1.00 90.31 88 SER A C 1
ATOM 683 O O . SER A 1 88 ? 15.002 5.449 -4.489 1.00 90.31 88 SER A O 1
ATOM 685 N N . ASP A 1 89 ? 15.456 4.272 -2.624 1.00 89.75 89 ASP A N 1
ATOM 686 C CA . ASP A 1 89 ? 14.260 3.421 -2.690 1.00 89.75 89 ASP A CA 1
ATOM 687 C C . ASP A 1 89 ? 12.959 4.252 -2.743 1.00 89.75 89 ASP A C 1
ATOM 689 O O . ASP A 1 89 ? 12.040 3.917 -3.485 1.00 89.75 89 ASP A O 1
ATOM 693 N N . ALA A 1 90 ? 12.903 5.386 -2.033 1.00 88.88 90 ALA A N 1
ATOM 694 C CA . ALA A 1 90 ? 11.750 6.288 -2.053 1.00 88.88 90 ALA A CA 1
ATOM 695 C C . ALA A 1 90 ? 11.552 6.976 -3.417 1.00 88.88 90 ALA A C 1
ATOM 697 O O . ALA A 1 90 ? 10.429 7.035 -3.911 1.00 88.88 90 ALA A O 1
ATOM 698 N N . ALA A 1 91 ? 12.635 7.450 -4.044 1.00 90.81 91 ALA A N 1
ATOM 699 C CA . ALA A 1 91 ? 12.567 8.060 -5.372 1.00 90.81 91 ALA A CA 1
ATOM 700 C C . ALA A 1 91 ? 12.227 7.023 -6.456 1.00 90.81 91 ALA A C 1
ATOM 702 O O . ALA A 1 91 ? 11.470 7.314 -7.378 1.00 90.81 91 ALA A O 1
ATOM 703 N N . MET A 1 92 ? 12.740 5.793 -6.325 1.00 90.44 92 MET A N 1
ATOM 704 C CA . MET A 1 92 ? 12.353 4.677 -7.196 1.00 90.44 92 MET A CA 1
ATOM 705 C C . MET A 1 92 ? 10.870 4.366 -7.069 1.00 90.44 92 MET A C 1
ATOM 707 O O . MET A 1 92 ? 10.192 4.232 -8.084 1.00 90.44 92 MET A O 1
ATOM 711 N N . LEU A 1 93 ? 10.361 4.279 -5.840 1.00 92.88 93 LEU A N 1
ATOM 712 C CA . LEU A 1 93 ? 8.956 3.990 -5.604 1.00 92.88 93 LEU A CA 1
ATOM 713 C C . LEU A 1 93 ? 8.046 5.060 -6.218 1.00 92.88 93 LEU A C 1
ATOM 715 O O . LEU A 1 93 ? 7.099 4.710 -6.916 1.00 92.88 93 LEU A O 1
ATOM 719 N N . GLU A 1 94 ? 8.339 6.341 -5.987 1.00 91.75 94 GLU A N 1
ATOM 720 C CA . GLU A 1 94 ? 7.527 7.453 -6.495 1.00 91.75 94 GLU A CA 1
ATOM 721 C C . GLU A 1 94 ? 7.330 7.383 -8.014 1.00 91.75 94 GLU A C 1
ATOM 723 O O . GLU A 1 94 ? 6.213 7.542 -8.508 1.00 91.75 94 GLU A O 1
ATOM 728 N N . GLU A 1 95 ? 8.405 7.110 -8.750 1.00 92.00 95 GLU A N 1
ATOM 729 C CA . GLU A 1 95 ? 8.357 6.979 -10.201 1.00 92.00 95 GLU A CA 1
ATOM 730 C C . GLU A 1 95 ? 7.679 5.666 -10.630 1.00 92.00 95 GLU A C 1
ATOM 732 O O . GLU A 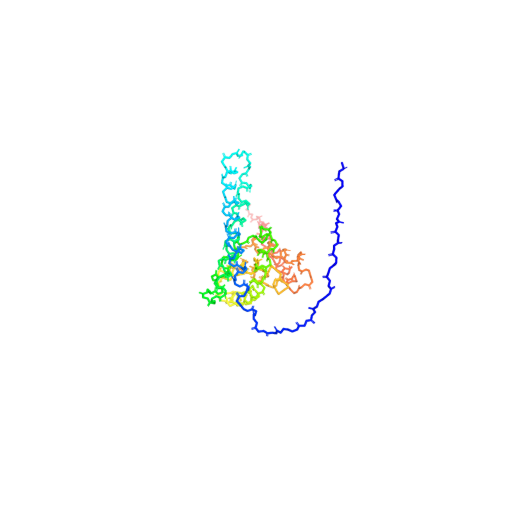1 95 ? 6.807 5.682 -11.498 1.00 92.00 95 GLU A O 1
ATOM 737 N N . LEU A 1 96 ? 7.990 4.531 -9.990 1.00 92.88 96 LEU A N 1
ATOM 738 C CA . LEU A 1 96 ? 7.396 3.229 -10.339 1.00 92.88 96 LEU A CA 1
ATOM 739 C C . LEU A 1 96 ? 5.884 3.183 -10.122 1.00 92.88 96 LEU A C 1
ATOM 741 O O . LEU A 1 96 ? 5.201 2.484 -10.860 1.00 92.88 96 LEU A O 1
ATOM 745 N N . LEU A 1 97 ? 5.344 3.925 -9.153 1.00 93.06 97 LEU A N 1
ATOM 746 C CA . LEU A 1 97 ? 3.897 3.991 -8.918 1.00 93.06 97 LEU A CA 1
ATOM 747 C C . LEU A 1 97 ? 3.121 4.713 -10.034 1.00 93.06 97 LEU A C 1
ATOM 749 O O . LEU A 1 97 ? 1.892 4.644 -10.050 1.00 93.06 97 LEU A O 1
ATOM 753 N N . LYS A 1 98 ? 3.807 5.411 -10.948 1.00 90.50 98 LYS A N 1
ATOM 754 C CA . LYS A 1 98 ? 3.203 6.058 -12.128 1.00 90.50 98 LYS A CA 1
ATOM 755 C C . LYS A 1 98 ? 3.146 5.121 -13.338 1.00 90.50 98 LYS A C 1
ATOM 757 O O . LYS A 1 98 ? 2.452 5.409 -14.309 1.00 90.50 98 LYS A O 1
ATOM 762 N N . VAL A 1 99 ? 3.883 4.012 -13.291 1.00 89.00 99 VAL A N 1
ATOM 763 C CA . VAL A 1 99 ? 3.989 3.050 -14.388 1.00 89.00 99 VAL A CA 1
ATOM 764 C C . VAL A 1 99 ? 2.682 2.280 -14.536 1.00 89.00 99 VAL A C 1
ATOM 766 O O . VAL A 1 99 ? 2.127 1.787 -13.558 1.00 89.00 99 VAL A O 1
ATOM 769 N N . ASN A 1 100 ? 2.224 2.121 -15.776 1.00 86.44 100 ASN A N 1
ATOM 770 C CA . ASN A 1 100 ? 1.161 1.201 -16.153 1.00 86.44 100 ASN A CA 1
ATOM 771 C C . ASN A 1 100 ? 1.782 -0.095 -16.716 1.00 86.44 100 ASN A C 1
ATOM 773 O O . ASN A 1 100 ? 2.188 -0.110 -17.885 1.00 86.44 100 ASN A O 1
ATOM 777 N N . PRO A 1 101 ? 1.862 -1.192 -15.940 1.00 82.88 101 PRO A N 1
ATOM 778 C CA . PRO A 1 101 ? 2.584 -2.396 -16.355 1.00 82.88 101 PRO A CA 1
ATOM 779 C C . PRO A 1 101 ? 1.975 -3.086 -17.579 1.00 82.88 101 PRO A C 1
ATOM 781 O O . PRO A 1 101 ? 2.701 -3.674 -18.380 1.00 82.88 101 PRO A O 1
ATOM 784 N N . ASP A 1 102 ? 0.659 -2.968 -17.767 1.00 80.50 102 ASP A N 1
ATOM 785 C CA . ASP A 1 102 ? -0.055 -3.573 -18.896 1.00 80.50 102 ASP A CA 1
ATOM 786 C C . ASP A 1 102 ? 0.311 -2.924 -20.240 1.00 80.50 102 ASP A C 1
ATOM 788 O O . ASP A 1 102 ? 0.099 -3.511 -21.301 1.00 80.50 102 ASP A O 1
ATOM 792 N N . SER A 1 103 ? 0.916 -1.733 -20.202 1.00 77.25 103 SER A N 1
ATOM 793 C CA . SER A 1 103 ? 1.371 -1.007 -21.388 1.00 77.25 103 SER A CA 1
ATOM 794 C C . SER A 1 103 ? 2.806 -1.341 -21.828 1.00 77.25 103 SER A C 1
ATOM 796 O O . SER A 1 103 ? 3.191 -1.047 -22.957 1.00 77.25 103 SER A O 1
ATOM 798 N N . LEU A 1 104 ? 3.606 -1.993 -20.976 1.00 70.00 104 LEU A N 1
ATOM 799 C CA . LEU A 1 104 ? 5.060 -2.145 -21.148 1.00 70.00 104 LEU A CA 1
ATOM 800 C C . LEU A 1 104 ? 5.508 -3.271 -22.099 1.00 70.00 104 LEU A C 1
ATOM 802 O O . LEU A 1 104 ? 6.713 -3.530 -22.240 1.00 70.00 104 LEU A O 1
ATOM 806 N N . GLY A 1 105 ? 4.574 -3.978 -22.739 1.00 70.12 105 GLY A N 1
ATOM 807 C CA . GLY A 1 105 ? 4.883 -5.192 -23.505 1.00 70.12 105 GLY A CA 1
ATOM 808 C C . GLY A 1 105 ? 5.640 -6.238 -22.666 1.00 70.12 105 GLY A C 1
ATOM 809 O O . GLY A 1 105 ? 5.794 -6.094 -21.459 1.00 70.12 105 GLY A O 1
ATOM 810 N N . THR A 1 106 ? 6.139 -7.314 -23.278 1.00 74.69 106 THR A N 1
ATOM 811 C CA . THR A 1 106 ? 6.774 -8.411 -22.516 1.00 74.69 106 THR A CA 1
ATOM 812 C C . THR A 1 106 ? 8.065 -7.979 -21.812 1.00 74.69 106 THR A C 1
ATOM 814 O O . THR A 1 106 ? 8.179 -8.117 -20.603 1.00 74.69 106 THR A O 1
ATOM 817 N N . VAL A 1 107 ? 9.019 -7.403 -22.551 1.00 75.19 107 VAL A N 1
ATOM 818 C CA . VAL A 1 107 ? 10.360 -7.071 -22.026 1.00 75.19 107 VAL A CA 1
ATOM 819 C C . VAL A 1 107 ? 10.313 -5.939 -20.997 1.00 75.19 107 VAL A C 1
ATOM 821 O O . VAL A 1 107 ? 10.994 -5.996 -19.976 1.00 75.19 107 VAL A O 1
ATOM 824 N N . GLY A 1 108 ? 9.513 -4.897 -21.250 1.00 76.44 108 GLY A N 1
ATOM 825 C CA . GLY A 1 108 ? 9.373 -3.787 -20.308 1.00 76.44 108 GLY A CA 1
ATOM 826 C C . GLY A 1 108 ? 8.698 -4.239 -19.016 1.00 76.44 108 GLY A C 1
ATOM 827 O O . GLY A 1 108 ? 9.128 -3.842 -17.935 1.00 76.44 108 GLY A O 1
ATOM 828 N N . ARG A 1 109 ? 7.700 -5.125 -19.121 1.00 81.62 109 ARG A N 1
ATOM 829 C CA . ARG A 1 109 ? 7.033 -5.722 -17.966 1.00 81.62 109 ARG A CA 1
ATOM 830 C C . ARG A 1 109 ? 7.966 -6.618 -17.157 1.00 81.62 109 ARG A C 1
ATOM 832 O O . ARG A 1 109 ? 8.024 -6.446 -15.949 1.00 81.62 109 ARG A O 1
ATOM 839 N N . GLU A 1 110 ? 8.738 -7.495 -17.799 1.00 81.06 110 GLU A N 1
ATOM 840 C CA . GLU A 1 110 ? 9.741 -8.327 -17.113 1.00 81.06 110 GLU A CA 1
ATOM 841 C C . GLU A 1 110 ? 10.731 -7.468 -16.317 1.00 81.06 110 GLU A C 1
ATOM 843 O O . GLU A 1 110 ? 11.026 -7.762 -15.160 1.00 81.06 110 GLU A O 1
ATOM 848 N N . ARG A 1 111 ? 11.208 -6.362 -16.903 1.00 80.75 111 ARG A N 1
ATOM 849 C CA . ARG A 1 111 ? 12.133 -5.453 -16.218 1.00 80.75 111 ARG A CA 1
ATOM 850 C C . ARG A 1 111 ? 11.468 -4.686 -15.076 1.00 80.75 111 ARG A C 1
ATOM 852 O O . ARG A 1 111 ? 12.097 -4.476 -14.044 1.00 80.75 111 ARG A O 1
ATOM 859 N N . PHE A 1 112 ? 10.220 -4.257 -15.254 1.00 88.56 112 PHE A N 1
ATOM 860 C CA . PHE A 1 112 ? 9.438 -3.643 -14.184 1.00 88.56 112 PHE A CA 1
ATOM 861 C C . PHE A 1 112 ? 9.271 -4.611 -13.009 1.00 88.56 112 PHE A C 1
ATOM 863 O O . PHE A 1 112 ? 9.600 -4.242 -11.888 1.00 88.56 112 PHE A O 1
ATOM 870 N N . GLU A 1 113 ? 8.845 -5.848 -13.274 1.00 90.56 113 GLU A N 1
ATOM 871 C CA . GLU A 1 113 ? 8.655 -6.899 -12.267 1.00 90.56 113 GLU A CA 1
ATOM 872 C C . GLU A 1 113 ? 9.966 -7.276 -11.557 1.00 90.56 113 GLU A C 1
ATOM 874 O O . GLU A 1 113 ? 9.959 -7.503 -10.351 1.00 90.56 113 GLU A O 1
ATOM 879 N N . GLU A 1 114 ? 11.105 -7.285 -12.258 1.00 88.62 114 GLU A N 1
ATOM 880 C CA . GLU A 1 114 ? 12.425 -7.495 -11.644 1.00 88.62 114 GLU A CA 1
ATOM 881 C C . GLU A 1 114 ? 12.757 -6.400 -10.618 1.00 88.62 114 GLU A C 1
ATOM 883 O O . GLU A 1 114 ? 13.217 -6.693 -9.516 1.00 88.62 114 GLU A O 1
ATOM 888 N N . ILE A 1 115 ? 12.504 -5.132 -10.957 1.00 89.19 115 ILE A N 1
ATOM 889 C CA . ILE A 1 115 ? 12.797 -3.998 -10.069 1.00 89.19 115 ILE A CA 1
ATOM 890 C C . ILE A 1 115 ? 11.815 -3.967 -8.893 1.00 89.19 115 ILE A C 1
ATOM 892 O O . ILE A 1 115 ? 12.218 -3.784 -7.741 1.00 89.19 115 ILE A O 1
ATOM 896 N N . THR A 1 116 ? 10.519 -4.128 -9.164 1.00 94.50 116 THR A N 1
ATOM 897 C CA . THR A 1 116 ? 9.481 -4.051 -8.132 1.00 94.50 116 THR A CA 1
ATOM 898 C C . THR A 1 116 ? 9.464 -5.279 -7.232 1.00 94.50 116 THR A C 1
ATOM 900 O O . THR A 1 116 ? 9.164 -5.132 -6.049 1.00 94.50 116 THR A O 1
ATOM 903 N N . GLY A 1 117 ? 9.873 -6.449 -7.729 1.00 93.62 117 GLY A N 1
ATOM 904 C CA . GLY A 1 117 ? 9.953 -7.693 -6.962 1.00 93.62 117 GLY A CA 1
ATOM 905 C C . GLY A 1 117 ? 10.834 -7.595 -5.714 1.00 93.62 117 GLY A C 1
ATOM 906 O O . GLY A 1 117 ? 10.485 -8.161 -4.682 1.00 93.62 117 GLY A O 1
ATOM 907 N N . ASP A 1 118 ? 11.914 -6.811 -5.769 1.00 89.19 118 ASP A N 1
ATOM 908 C CA . ASP A 1 118 ? 12.793 -6.569 -4.617 1.00 89.19 118 ASP A CA 1
ATOM 909 C C . ASP A 1 118 ? 12.451 -5.275 -3.861 1.00 89.19 118 ASP A C 1
ATOM 911 O O . ASP A 1 118 ? 12.650 -5.171 -2.644 1.00 89.19 118 ASP A O 1
ATOM 915 N N . LEU A 1 119 ? 11.978 -4.244 -4.568 1.00 92.88 119 LEU A N 1
ATOM 916 C CA . LEU A 1 119 ? 11.695 -2.940 -3.971 1.00 92.88 119 LEU A CA 1
ATOM 917 C C . LEU A 1 119 ? 10.378 -2.934 -3.190 1.00 92.88 119 LEU A C 1
ATOM 919 O O . LEU A 1 119 ? 10.363 -2.501 -2.038 1.00 92.88 119 LEU A O 1
ATOM 923 N N . TYR A 1 120 ? 9.281 -3.402 -3.790 1.00 96.38 120 TYR A N 1
ATOM 924 C CA . TYR A 1 120 ? 7.944 -3.285 -3.204 1.00 96.38 120 TYR A CA 1
ATOM 925 C C . TYR A 1 120 ? 7.827 -4.012 -1.862 1.00 96.38 120 TYR A C 1
ATOM 927 O O . TYR A 1 120 ? 7.382 -3.370 -0.916 1.00 96.38 120 TYR A O 1
ATOM 935 N N . PRO A 1 121 ? 8.309 -5.259 -1.675 1.00 96.69 121 PRO A N 1
ATOM 936 C CA . PRO A 1 121 ? 8.236 -5.909 -0.364 1.00 96.69 121 PRO A CA 1
ATOM 937 C C . PRO A 1 121 ? 8.961 -5.128 0.743 1.00 96.69 121 PRO A C 1
ATOM 939 O O . PRO A 1 121 ? 8.449 -4.992 1.860 1.00 96.69 121 PRO A O 1
ATOM 942 N N . ARG A 1 122 ? 10.137 -4.558 0.435 1.00 94.81 122 ARG A N 1
ATOM 943 C CA . ARG A 1 122 ? 10.901 -3.725 1.380 1.00 94.81 122 ARG A CA 1
ATOM 944 C C . ARG A 1 122 ? 10.156 -2.431 1.706 1.00 94.81 122 ARG A C 1
ATOM 946 O O . ARG A 1 122 ? 10.070 -2.059 2.878 1.00 94.81 122 ARG A O 1
ATOM 953 N N . MET A 1 123 ? 9.591 -1.778 0.692 1.00 96.94 123 MET A N 1
ATOM 954 C CA . MET A 1 123 ? 8.827 -0.542 0.859 1.00 96.94 123 MET A CA 1
ATOM 955 C C . MET A 1 123 ? 7.517 -0.773 1.613 1.00 96.94 123 MET A C 1
ATOM 957 O O . MET A 1 123 ? 7.244 -0.029 2.549 1.00 96.94 123 MET A O 1
ATOM 961 N N . CYS A 1 124 ? 6.754 -1.823 1.299 1.00 97.94 124 CYS A N 1
ATOM 962 C CA . CYS A 1 124 ? 5.544 -2.195 2.035 1.00 97.94 124 CYS A CA 1
ATOM 963 C C . CYS A 1 124 ? 5.849 -2.451 3.513 1.00 97.94 124 CYS A C 1
ATOM 965 O O . CYS A 1 124 ? 5.159 -1.919 4.380 1.00 97.94 124 CYS A O 1
ATOM 967 N N . THR A 1 125 ? 6.933 -3.178 3.808 1.00 97.56 125 THR A N 1
ATOM 968 C CA . THR A 1 125 ? 7.380 -3.422 5.189 1.00 97.56 125 THR A CA 1
ATOM 969 C C . THR A 1 125 ? 7.662 -2.117 5.928 1.00 97.56 125 THR A C 1
ATOM 971 O O . THR A 1 125 ? 7.171 -1.912 7.038 1.00 97.56 125 THR A O 1
ATOM 974 N N . ASN A 1 126 ? 8.439 -1.222 5.312 1.00 96.88 126 ASN A N 1
ATOM 975 C CA . ASN A 1 126 ? 8.815 0.052 5.916 1.00 96.88 126 ASN A CA 1
ATOM 976 C C . ASN A 1 126 ? 7.598 0.967 6.119 1.00 96.88 126 ASN A C 1
ATOM 978 O O . ASN A 1 126 ? 7.335 1.407 7.237 1.00 96.88 126 ASN A O 1
ATOM 982 N N . LEU A 1 127 ? 6.823 1.191 5.057 1.00 97.88 127 LEU A N 1
ATOM 983 C CA . LEU A 1 127 ? 5.668 2.080 5.070 1.00 97.88 127 LEU A CA 1
ATOM 984 C C . LEU A 1 127 ? 4.592 1.585 6.030 1.00 97.88 127 LEU A C 1
ATOM 986 O O . LEU A 1 127 ? 4.037 2.396 6.769 1.00 97.88 127 LEU A O 1
ATOM 990 N N . PHE A 1 128 ? 4.324 0.278 6.086 1.00 98.38 128 PHE A N 1
ATOM 991 C CA . PHE A 1 128 ? 3.365 -0.279 7.036 1.00 98.38 128 PHE A CA 1
ATOM 992 C C . PHE A 1 128 ? 3.816 -0.060 8.487 1.00 98.38 128 PHE A C 1
ATOM 994 O O . PHE A 1 128 ? 3.047 0.479 9.283 1.00 98.38 128 PHE A O 1
ATOM 1001 N N . ALA A 1 129 ? 5.076 -0.366 8.817 1.00 98.31 129 ALA A N 1
ATOM 1002 C CA . ALA A 1 129 ? 5.616 -0.152 10.162 1.00 98.31 129 ALA A CA 1
ATOM 1003 C C . ALA A 1 129 ? 5.596 1.333 10.571 1.00 98.31 129 ALA A C 1
ATOM 1005 O O . ALA A 1 129 ? 5.182 1.680 11.678 1.00 98.31 129 ALA A O 1
ATOM 1006 N N . THR A 1 130 ? 5.986 2.237 9.669 1.00 97.94 130 THR A N 1
ATOM 1007 C CA . THR A 1 130 ? 5.905 3.683 9.909 1.00 97.94 130 THR A CA 1
ATOM 1008 C C . THR A 1 130 ? 4.458 4.151 10.052 1.00 97.94 130 THR A C 1
ATOM 1010 O O . THR A 1 130 ? 4.179 5.042 10.852 1.00 97.94 130 THR A O 1
ATOM 1013 N N . SER A 1 131 ? 3.513 3.556 9.328 1.00 98.44 131 SER A N 1
ATOM 1014 C CA . SER A 1 131 ? 2.090 3.892 9.451 1.00 98.44 131 SER A CA 1
ATOM 1015 C C . SER A 1 131 ? 1.515 3.474 10.799 1.00 98.44 131 SER A C 1
ATOM 1017 O O . SER A 1 131 ? 0.771 4.252 11.387 1.00 98.44 131 SER A O 1
ATOM 1019 N N . GLN A 1 132 ? 1.911 2.313 11.332 1.00 98.50 132 GLN A N 1
ATOM 1020 C CA . GLN A 1 132 ? 1.541 1.888 12.687 1.00 98.50 132 GLN A CA 1
ATOM 1021 C C . GLN A 1 132 ? 2.009 2.906 13.735 1.00 98.50 132 GLN A C 1
ATOM 1023 O O . GLN A 1 132 ? 1.208 3.375 14.538 1.00 98.50 132 GLN A O 1
ATOM 1028 N N . GLN A 1 133 ? 3.271 3.338 13.659 1.00 98.44 133 GLN A N 1
ATOM 1029 C CA . GLN A 1 133 ? 3.816 4.358 14.563 1.00 98.44 133 GLN A CA 1
ATOM 1030 C C . GLN A 1 133 ? 3.066 5.691 14.455 1.00 98.44 133 GLN A C 1
ATOM 1032 O O . GLN A 1 133 ? 2.751 6.313 15.466 1.00 98.44 133 GLN A O 1
ATOM 1037 N N . ASN A 1 134 ? 2.760 6.134 13.230 1.00 98.31 134 ASN A N 1
ATOM 1038 C CA . ASN A 1 134 ? 2.009 7.368 13.006 1.00 98.31 134 ASN A CA 1
ATOM 1039 C C . ASN A 1 134 ? 0.577 7.273 13.543 1.00 98.31 134 ASN A C 1
ATOM 1041 O O . ASN A 1 134 ? 0.091 8.225 14.147 1.00 98.31 134 ASN A O 1
ATOM 1045 N N . PHE A 1 135 ? -0.076 6.125 13.374 1.00 98.38 135 PHE A N 1
ATOM 1046 C CA . PHE A 1 135 ? -1.407 5.877 13.912 1.00 98.38 135 PHE A CA 1
ATOM 1047 C C . PHE A 1 135 ? -1.430 5.959 15.445 1.00 98.38 135 PHE A C 1
ATOM 1049 O O . PHE A 1 135 ? -2.311 6.609 16.010 1.00 98.38 135 PHE A O 1
ATOM 1056 N N . GLU A 1 136 ? -0.439 5.368 16.120 1.00 98.00 136 GLU A N 1
ATOM 1057 C CA . GLU A 1 136 ? -0.315 5.395 17.585 1.00 98.00 136 GLU A CA 1
ATOM 1058 C C . GLU A 1 136 ? -0.191 6.817 18.150 1.00 98.00 136 GLU A C 1
ATOM 1060 O O . GLU A 1 136 ? -0.749 7.115 19.206 1.00 98.00 136 GLU A O 1
ATOM 1065 N N . VAL A 1 137 ? 0.495 7.713 17.436 1.00 98.00 137 VAL A N 1
ATOM 1066 C CA . VAL A 1 137 ? 0.657 9.124 17.832 1.00 98.00 137 VAL A CA 1
ATOM 1067 C C . VAL A 1 137 ? -0.395 10.054 17.214 1.00 98.00 137 VAL A C 1
ATOM 1069 O O . VAL A 1 137 ? -0.217 11.270 17.214 1.00 98.00 137 VAL A O 1
ATOM 1072 N N . ALA A 1 138 ? -1.490 9.492 16.692 1.00 98.00 138 ALA A N 1
ATOM 1073 C CA . ALA A 1 138 ? -2.600 10.200 16.051 1.00 98.00 138 ALA A CA 1
ATOM 1074 C C . ALA A 1 138 ? -2.226 11.049 14.817 1.00 98.00 138 ALA A C 1
ATOM 1076 O O . ALA A 1 138 ? -2.976 11.938 14.413 1.00 98.00 138 ALA A O 1
ATOM 1077 N N . ASN A 1 139 ? -1.096 10.755 14.170 1.00 98.25 139 ASN A N 1
ATOM 1078 C CA . ASN A 1 139 ? -0.728 11.336 12.881 1.00 98.25 139 ASN A CA 1
ATOM 1079 C C . ASN A 1 139 ? -1.388 10.567 11.721 1.00 98.25 139 ASN A C 1
ATOM 1081 O O . ASN A 1 139 ? -0.731 9.892 10.920 1.00 98.25 139 ASN A O 1
ATOM 1085 N N . TYR A 1 140 ? -2.716 10.645 11.650 1.00 98.00 140 TYR A N 1
ATOM 1086 C CA . TYR A 1 140 ? -3.508 9.852 10.710 1.00 98.00 140 TYR A CA 1
ATOM 1087 C C . TYR A 1 140 ? -3.275 10.240 9.246 1.00 98.00 140 TYR A C 1
ATOM 1089 O O . TYR A 1 140 ? -3.275 9.362 8.393 1.00 98.00 140 TYR A O 1
ATOM 1097 N N . ASP A 1 141 ? -3.004 11.511 8.937 1.00 98.31 141 ASP A N 1
ATOM 1098 C CA . ASP A 1 141 ? -2.732 11.957 7.562 1.00 98.31 141 ASP A CA 1
ATOM 1099 C C . ASP A 1 141 ? -1.502 11.273 6.950 1.00 98.31 141 ASP A C 1
ATOM 1101 O O . ASP A 1 141 ? -1.542 10.795 5.812 1.00 98.31 141 ASP A O 1
ATOM 1105 N N . THR A 1 142 ? -0.407 11.179 7.712 1.00 97.12 142 THR A N 1
ATOM 1106 C CA . THR A 1 142 ? 0.803 10.480 7.259 1.00 97.12 142 THR A CA 1
ATOM 1107 C C . THR A 1 142 ? 0.585 8.971 7.185 1.00 97.12 142 THR A C 1
ATOM 1109 O O . THR A 1 142 ? 1.036 8.348 6.225 1.00 97.12 142 THR A O 1
ATOM 1112 N N . ALA A 1 143 ? -0.129 8.380 8.151 1.00 98.31 143 ALA A N 1
ATOM 1113 C CA . ALA A 1 143 ? -0.466 6.957 8.111 1.00 98.31 143 ALA A CA 1
ATOM 1114 C C . ALA A 1 143 ? -1.288 6.613 6.857 1.00 98.31 143 ALA A C 1
ATOM 1116 O O . ALA A 1 143 ? -0.927 5.694 6.128 1.00 98.31 143 ALA A O 1
ATOM 1117 N N . ILE A 1 144 ? -2.327 7.398 6.555 1.00 98.62 144 ILE A N 1
ATOM 1118 C CA . ILE A 1 144 ? -3.157 7.246 5.351 1.00 98.62 144 ILE A CA 1
ATOM 1119 C C . ILE A 1 144 ? -2.297 7.335 4.090 1.00 98.62 144 ILE A C 1
ATOM 1121 O O . ILE A 1 144 ? -2.324 6.418 3.277 1.00 98.62 144 ILE A O 1
ATOM 1125 N N . THR A 1 145 ? -1.483 8.387 3.958 1.00 97.94 145 THR A N 1
ATOM 1126 C CA . THR A 1 145 ? -0.632 8.599 2.771 1.00 97.94 145 THR A CA 1
ATOM 1127 C C . THR A 1 145 ? 0.292 7.406 2.507 1.00 97.94 145 THR A C 1
ATOM 1129 O O . THR A 1 145 ? 0.426 6.949 1.372 1.00 97.94 145 THR A O 1
ATOM 1132 N N . ASN A 1 146 ? 0.925 6.876 3.553 1.00 97.94 146 ASN A N 1
ATOM 1133 C CA . ASN A 1 146 ? 1.824 5.731 3.434 1.00 97.94 146 ASN A CA 1
ATOM 1134 C C . ASN A 1 146 ? 1.064 4.443 3.097 1.00 97.94 146 ASN A C 1
ATOM 1136 O O . ASN A 1 146 ? 1.495 3.675 2.238 1.00 97.94 146 ASN A O 1
ATOM 1140 N N . LEU A 1 147 ? -0.075 4.204 3.745 1.00 98.56 147 LEU A N 1
ATOM 1141 C CA . LEU A 1 147 ? -0.889 3.012 3.516 1.00 98.56 147 LEU A CA 1
ATOM 1142 C C . LEU A 1 147 ? -1.534 3.009 2.130 1.00 98.56 147 LEU A C 1
ATOM 1144 O O . LEU A 1 147 ? -1.619 1.954 1.516 1.00 98.56 147 LEU A O 1
ATOM 1148 N N . GLU A 1 148 ? -1.914 4.162 1.581 1.00 97.81 148 GLU A N 1
ATOM 1149 C CA . GLU A 1 148 ? -2.362 4.273 0.188 1.00 97.81 148 GLU A CA 1
ATOM 1150 C C . GLU A 1 148 ? -1.271 3.840 -0.803 1.00 97.81 148 GLU A C 1
ATOM 1152 O O . GLU A 1 148 ? -1.578 3.210 -1.814 1.00 97.81 148 GLU A O 1
ATOM 1157 N N . GLN A 1 149 ? 0.004 4.123 -0.516 1.00 97.38 149 GLN A N 1
ATOM 1158 C CA . GLN A 1 149 ? 1.112 3.604 -1.325 1.00 97.38 149 GLN A CA 1
ATOM 1159 C C . GLN A 1 149 ? 1.253 2.086 -1.176 1.00 97.38 149 GLN A C 1
ATOM 1161 O O . GLN A 1 149 ? 1.462 1.408 -2.181 1.00 97.38 149 GLN A O 1
ATOM 1166 N N . VAL A 1 150 ? 1.071 1.541 0.035 1.00 98.00 150 VAL A N 1
ATOM 1167 C CA . VAL A 1 150 ? 1.002 0.082 0.242 1.00 98.00 150 VAL A CA 1
ATOM 1168 C C . VAL A 1 150 ? -0.115 -0.519 -0.608 1.00 98.00 150 VAL A C 1
ATOM 1170 O O . VAL A 1 150 ? 0.147 -1.469 -1.331 1.00 98.00 150 VAL A O 1
ATOM 1173 N N . MET A 1 151 ? -1.309 0.083 -0.639 1.00 97.38 151 MET A N 1
ATOM 1174 C CA . MET A 1 151 ? -2.430 -0.412 -1.453 1.00 97.38 151 MET A CA 1
ATOM 1175 C C . MET A 1 151 ? -2.148 -0.415 -2.959 1.00 97.38 151 MET A C 1
ATOM 1177 O O . MET A 1 151 ? -2.718 -1.230 -3.678 1.00 97.38 151 MET A O 1
ATOM 1181 N N . LYS A 1 152 ? -1.276 0.473 -3.451 1.00 95.31 152 LYS A N 1
ATOM 1182 C CA . LYS A 1 152 ? -0.859 0.474 -4.862 1.00 95.31 152 LYS A CA 1
ATOM 1183 C C . LYS A 1 152 ? 0.181 -0.603 -5.181 1.00 95.31 152 LYS A C 1
ATOM 1185 O O . LYS A 1 152 ? 0.228 -1.060 -6.317 1.00 95.31 152 LYS A O 1
ATOM 1190 N N . MET A 1 153 ? 1.021 -0.971 -4.215 1.00 95.94 153 MET A N 1
ATOM 1191 C CA . MET A 1 153 ? 2.069 -1.983 -4.397 1.00 95.94 153 MET A CA 1
ATOM 1192 C C . MET A 1 153 ? 1.563 -3.403 -4.135 1.00 95.94 153 MET A C 1
ATOM 1194 O O . MET A 1 153 ? 1.853 -4.315 -4.901 1.00 95.94 153 MET A O 1
ATOM 1198 N N . ASP A 1 154 ? 0.839 -3.581 -3.034 1.00 96.50 154 ASP A N 1
ATOM 1199 C CA . ASP A 1 154 ? 0.291 -4.844 -2.562 1.00 96.50 154 ASP A CA 1
ATOM 1200 C C . ASP A 1 154 ? -0.983 -4.562 -1.754 1.00 96.50 154 ASP A C 1
ATOM 1202 O O . ASP A 1 154 ? -0.964 -4.303 -0.548 1.00 96.50 154 ASP A O 1
ATOM 1206 N N . GLU A 1 155 ? -2.121 -4.590 -2.443 1.00 95.56 155 GLU A N 1
ATOM 1207 C CA . GLU A 1 155 ? -3.423 -4.358 -1.819 1.00 95.56 155 GLU A CA 1
ATOM 1208 C C . GLU A 1 155 ? -3.775 -5.423 -0.762 1.00 95.56 155 GLU A C 1
ATOM 1210 O O . GLU A 1 155 ? -4.549 -5.145 0.159 1.00 95.56 155 GLU A O 1
ATOM 1215 N N . GLY A 1 156 ? -3.200 -6.626 -0.877 1.00 95.19 156 GLY A N 1
ATOM 1216 C CA . GLY A 1 156 ? -3.413 -7.758 0.026 1.00 95.19 156 GLY A CA 1
ATOM 1217 C C . GLY A 1 156 ? -2.414 -7.843 1.170 1.00 95.19 156 GLY A C 1
ATOM 1218 O O . GLY A 1 156 ? -2.457 -8.813 1.926 1.00 95.19 156 GLY A O 1
ATOM 1219 N N . TYR A 1 157 ? -1.538 -6.847 1.318 1.00 97.44 157 TYR A N 1
ATOM 1220 C CA . TYR A 1 157 ? -0.409 -6.907 2.236 1.00 97.44 157 TYR A CA 1
ATOM 1221 C C . TYR A 1 157 ? -0.818 -7.323 3.658 1.00 97.44 157 TYR A C 1
ATOM 1223 O O . TYR A 1 157 ? -1.670 -6.687 4.295 1.00 97.44 157 TYR A O 1
ATOM 1231 N N . ASN A 1 158 ? -0.162 -8.379 4.154 1.00 96.44 158 ASN A N 1
ATOM 1232 C CA . ASN A 1 158 ? -0.447 -9.036 5.434 1.00 96.44 158 ASN A CA 1
ATOM 1233 C C . ASN A 1 158 ? -1.927 -9.424 5.594 1.00 96.44 158 ASN A C 1
ATOM 1235 O O . ASN A 1 158 ? -2.563 -9.053 6.580 1.00 96.44 158 ASN A O 1
ATOM 1239 N N . ASP A 1 159 ? -2.483 -10.133 4.610 1.00 96.44 159 ASP A N 1
ATOM 1240 C CA . ASP A 1 159 ? -3.848 -10.676 4.639 1.00 96.44 159 ASP A CA 1
ATOM 1241 C C . ASP A 1 159 ? -4.928 -9.602 4.901 1.00 96.44 159 ASP A C 1
ATOM 1243 O O . ASP A 1 159 ? -5.924 -9.820 5.597 1.00 96.44 159 ASP A O 1
ATOM 1247 N N . GLY A 1 160 ? -4.708 -8.404 4.349 1.00 96.12 160 GLY A N 1
ATOM 1248 C CA . GLY A 1 160 ? -5.592 -7.246 4.496 1.00 96.12 160 GLY A CA 1
ATOM 1249 C C . GLY A 1 160 ? -5.320 -6.373 5.727 1.00 96.12 160 GLY A C 1
ATOM 1250 O O . GLY A 1 160 ? -6.013 -5.372 5.921 1.00 96.12 160 GLY A O 1
ATOM 1251 N N . ALA A 1 161 ? -4.303 -6.670 6.543 1.00 97.75 161 ALA A N 1
ATOM 1252 C CA . ALA A 1 161 ? -3.986 -5.881 7.738 1.00 97.75 161 ALA A CA 1
ATOM 1253 C C . ALA A 1 161 ? -3.592 -4.426 7.420 1.00 97.75 161 ALA A C 1
ATOM 1255 O O . ALA A 1 161 ? -3.955 -3.514 8.166 1.00 97.75 161 ALA A O 1
ATOM 1256 N N . ALA A 1 162 ? -2.894 -4.174 6.305 1.00 98.31 162 ALA A N 1
ATOM 1257 C CA . ALA A 1 162 ? -2.614 -2.802 5.870 1.00 98.31 162 ALA A CA 1
ATOM 1258 C C . ALA A 1 162 ? -3.889 -2.042 5.486 1.00 98.31 162 ALA A C 1
ATOM 1260 O O . ALA A 1 162 ? -4.050 -0.881 5.864 1.00 98.31 162 ALA A O 1
ATOM 1261 N N . MET A 1 163 ? -4.821 -2.703 4.796 1.00 98.50 163 MET A N 1
ATOM 1262 C CA . MET A 1 163 ? -6.109 -2.104 4.452 1.00 98.50 163 MET A CA 1
ATOM 1263 C C . MET A 1 163 ? -6.958 -1.841 5.703 1.00 98.50 163 MET A C 1
ATOM 1265 O O . MET A 1 163 ? -7.620 -0.807 5.779 1.00 98.50 163 MET A O 1
ATOM 1269 N N . LEU A 1 164 ? -6.897 -2.722 6.708 1.00 98.56 164 LEU A N 1
ATOM 1270 C CA . LEU A 1 164 ? -7.566 -2.516 7.994 1.00 98.56 164 LEU A CA 1
ATOM 1271 C C . LEU A 1 164 ? -7.028 -1.276 8.707 1.00 98.56 164 LEU A C 1
ATOM 1273 O O . LEU A 1 164 ? -7.809 -0.422 9.122 1.00 98.56 164 LEU A O 1
ATOM 1277 N N . LEU A 1 165 ? -5.703 -1.145 8.816 1.00 98.69 165 LEU A N 1
ATOM 1278 C CA . LEU A 1 165 ? -5.093 0.028 9.440 1.00 98.69 165 LEU A CA 1
ATOM 1279 C C . LEU A 1 165 ? -5.432 1.312 8.670 1.00 98.69 165 LEU A C 1
ATOM 1281 O O . LEU A 1 165 ? -5.621 2.365 9.279 1.00 98.69 165 LEU A O 1
ATOM 1285 N N . LEU A 1 166 ? -5.553 1.236 7.341 1.00 98.69 166 LEU A N 1
ATOM 1286 C CA . LEU A 1 166 ? -5.971 2.363 6.508 1.00 98.69 166 LEU A CA 1
ATOM 1287 C C . LEU A 1 166 ? -7.414 2.769 6.826 1.00 98.69 166 LEU A C 1
ATOM 1289 O O . LEU A 1 166 ? -7.679 3.947 7.055 1.00 98.69 166 LEU A O 1
ATOM 1293 N N . ALA A 1 167 ? -8.326 1.797 6.904 1.00 98.12 167 ALA A N 1
ATOM 1294 C CA . ALA A 1 167 ? -9.721 2.019 7.276 1.00 98.12 167 ALA A CA 1
ATOM 1295 C C . ALA A 1 167 ? -9.841 2.668 8.665 1.00 98.12 167 ALA A C 1
ATOM 1297 O O . ALA A 1 167 ? -10.500 3.695 8.818 1.00 98.12 167 ALA A O 1
ATOM 1298 N N . GLN A 1 168 ? -9.117 2.134 9.652 1.00 98.38 168 GLN A N 1
ATOM 1299 C CA . GLN A 1 168 ? -9.059 2.682 11.008 1.00 98.38 168 GLN A CA 1
ATOM 1300 C C . GLN A 1 168 ? -8.477 4.099 11.031 1.00 98.38 168 GLN A C 1
ATOM 1302 O O . GLN A 1 168 ? -8.944 4.950 11.787 1.00 98.38 168 GLN A O 1
ATOM 1307 N N . SER A 1 169 ? -7.468 4.380 10.203 1.00 98.50 169 SER A N 1
ATOM 1308 C CA . SER A 1 169 ? -6.870 5.715 10.102 1.00 98.50 169 SER A CA 1
ATOM 1309 C C . SER A 1 169 ? -7.861 6.737 9.540 1.00 98.50 169 SER A C 1
ATOM 1311 O O . SER A 1 169 ? -7.977 7.829 10.095 1.00 98.50 169 SER A O 1
ATOM 1313 N N . TYR A 1 170 ? -8.618 6.384 8.493 1.00 98.12 170 TYR A N 1
ATOM 1314 C CA . TYR A 1 170 ? -9.705 7.229 7.987 1.00 98.12 170 TYR A CA 1
ATOM 1315 C C . TYR A 1 170 ? -10.786 7.453 9.048 1.00 98.12 170 TYR A C 1
ATOM 1317 O O . TYR A 1 170 ? -11.172 8.596 9.285 1.00 98.12 170 TYR A O 1
ATOM 1325 N N . GLU A 1 171 ? -11.211 6.398 9.749 1.00 97.25 171 GLU A N 1
ATOM 1326 C CA . GLU A 1 171 ? -12.219 6.487 10.812 1.00 97.25 171 GLU A CA 1
ATOM 1327 C C . GLU A 1 171 ? -11.776 7.454 11.917 1.00 97.25 171 GLU A C 1
ATOM 1329 O O . GLU A 1 171 ? -12.513 8.367 12.285 1.00 97.25 171 GLU A O 1
ATOM 1334 N N . LYS A 1 172 ? -10.540 7.317 12.414 1.00 97.25 172 LYS A N 1
ATOM 1335 C CA . LYS A 1 172 ? -9.997 8.191 13.467 1.00 97.25 172 LYS A CA 1
ATOM 1336 C C . LYS A 1 172 ? -9.789 9.632 13.015 1.00 97.25 172 LYS A C 1
ATOM 1338 O O . LYS A 1 172 ? -9.871 10.539 13.841 1.00 97.25 172 LYS A O 1
ATOM 1343 N N . LYS A 1 173 ? -9.560 9.851 11.721 1.00 95.88 173 LYS A N 1
ATOM 1344 C CA . LYS A 1 173 ? -9.527 11.183 11.107 1.00 95.88 173 LYS A CA 1
ATOM 1345 C C . LYS A 1 173 ? -10.932 11.792 10.938 1.00 95.88 173 LYS A C 1
ATOM 1347 O O . LYS A 1 173 ? -11.046 12.996 10.721 1.00 95.88 173 LYS A O 1
ATOM 1352 N N . GLY A 1 174 ? -11.991 10.992 11.070 1.00 94.06 174 GLY A N 1
ATOM 1353 C CA . GLY A 1 174 ? -13.383 11.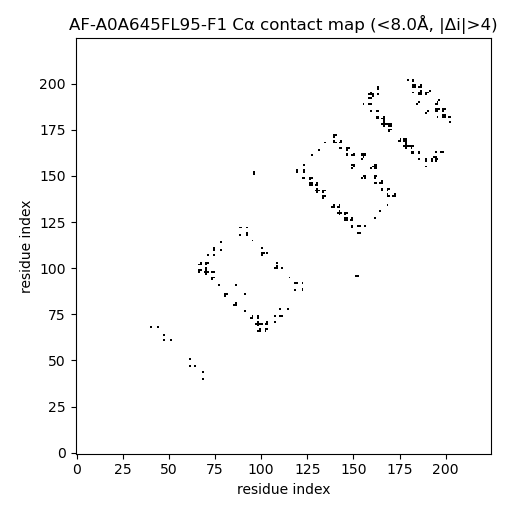403 10.877 1.00 94.06 174 GLY A CA 1
ATOM 1354 C C . GLY A 1 174 ? -13.902 11.207 9.450 1.00 94.06 174 GLY A C 1
ATOM 1355 O O . GLY A 1 174 ? -15.017 11.626 9.148 1.00 94.06 174 GLY A O 1
ATOM 1356 N N . ASP A 1 175 ? -13.128 10.564 8.574 1.00 94.81 175 ASP A N 1
ATOM 1357 C CA . ASP A 1 175 ? -13.539 10.214 7.212 1.00 94.81 175 ASP A CA 1
ATOM 1358 C C . ASP A 1 175 ? -14.239 8.847 7.204 1.00 94.81 175 ASP A C 1
ATOM 1360 O O . ASP A 1 175 ? -13.693 7.811 6.815 1.00 94.81 175 ASP A O 1
ATOM 1364 N N . GLN A 1 176 ? -15.464 8.845 7.728 1.00 93.25 176 GLN A N 1
ATOM 1365 C CA . GLN A 1 176 ? -16.229 7.621 7.955 1.00 93.25 176 GLN A CA 1
ATOM 1366 C C . GLN A 1 176 ? -16.596 6.898 6.654 1.00 93.25 176 GLN A C 1
ATOM 1368 O O . GLN A 1 176 ? -16.645 5.667 6.621 1.00 93.25 176 GLN A O 1
ATOM 1373 N N . ASP A 1 177 ? -16.844 7.650 5.582 1.00 92.44 177 ASP A N 1
ATOM 1374 C CA . ASP A 1 177 ? -17.235 7.086 4.293 1.00 92.44 177 ASP A CA 1
ATOM 1375 C C . ASP A 1 177 ? -16.078 6.292 3.683 1.00 92.44 177 ASP A C 1
ATOM 1377 O O . ASP A 1 177 ? -16.265 5.138 3.286 1.00 92.44 177 ASP A O 1
ATOM 1381 N N . GLN A 1 178 ? -14.862 6.857 3.678 1.00 93.25 178 GLN A N 1
ATOM 1382 C CA . GLN A 1 178 ? -13.677 6.126 3.226 1.00 93.25 178 GLN A CA 1
ATOM 1383 C C . GLN A 1 178 ? -13.406 4.907 4.104 1.00 93.25 178 GLN A C 1
ATOM 1385 O O . GLN A 1 178 ? -13.172 3.822 3.570 1.00 93.25 178 GLN A O 1
ATOM 1390 N N . ALA A 1 179 ? -13.494 5.048 5.430 1.00 95.62 179 ALA A N 1
ATOM 1391 C CA . ALA A 1 179 ? -13.311 3.929 6.351 1.00 95.62 179 ALA A CA 1
ATOM 1392 C C . ALA A 1 179 ? -14.250 2.760 6.022 1.00 95.62 179 ALA A C 1
ATOM 1394 O O . ALA A 1 179 ? -13.802 1.624 5.868 1.00 95.62 179 ALA A O 1
ATOM 1395 N N . ASN A 1 180 ? -15.538 3.044 5.819 1.00 93.62 180 ASN A N 1
ATOM 1396 C CA . ASN A 1 180 ? -16.551 2.024 5.558 1.00 93.62 180 ASN A CA 1
ATOM 1397 C C . ASN A 1 180 ? -16.355 1.330 4.210 1.00 93.62 180 ASN A C 1
ATOM 1399 O O . ASN A 1 180 ? -16.492 0.109 4.132 1.00 93.62 180 ASN A O 1
ATOM 1403 N N . VAL A 1 181 ? -15.962 2.074 3.171 1.00 96.56 181 VAL A N 1
ATOM 1404 C CA . VAL A 1 181 ? -15.592 1.488 1.873 1.00 96.56 181 VAL A CA 1
ATOM 1405 C C . VAL A 1 181 ? -14.435 0.502 2.034 1.00 96.56 181 VAL A C 1
ATOM 1407 O O . VAL A 1 181 ? -14.475 -0.590 1.467 1.00 96.56 181 VAL A O 1
ATOM 1410 N N . LYS A 1 182 ? -13.406 0.854 2.815 1.00 95.31 182 LYS A N 1
ATOM 1411 C CA . LYS A 1 182 ? -12.265 -0.041 3.047 1.00 95.31 182 LYS A CA 1
ATOM 1412 C C . LYS A 1 182 ? -12.654 -1.249 3.899 1.00 95.31 182 LYS A C 1
ATOM 1414 O O . LYS A 1 182 ? -12.321 -2.360 3.507 1.00 95.31 182 LYS A O 1
ATOM 1419 N N . TYR A 1 183 ? -13.400 -1.074 4.991 1.00 97.31 183 TYR A N 1
ATOM 1420 C CA . TYR A 1 183 ? -13.875 -2.194 5.813 1.00 97.31 183 TYR A CA 1
ATOM 1421 C C . TYR A 1 183 ? -14.686 -3.205 5.000 1.00 97.31 183 TYR A C 1
ATOM 1423 O O . TYR A 1 183 ? -14.406 -4.402 5.057 1.00 97.31 183 TYR A O 1
ATOM 1431 N N . GLN A 1 184 ? -15.627 -2.728 4.181 1.00 96.44 184 GLN A N 1
ATOM 1432 C CA . GLN A 1 184 ? -16.417 -3.591 3.306 1.00 96.44 184 GLN A CA 1
ATOM 1433 C C . GLN A 1 184 ? -15.525 -4.354 2.318 1.00 96.44 184 GLN A C 1
ATOM 1435 O O . GLN A 1 184 ? -15.667 -5.566 2.156 1.00 96.44 184 GLN A O 1
ATOM 1440 N N . LYS A 1 185 ? -14.549 -3.666 1.712 1.00 96.19 185 LYS A N 1
ATOM 1441 C CA . LYS A 1 185 ? -13.606 -4.297 0.785 1.00 96.19 185 LYS A CA 1
ATOM 1442 C C . LYS A 1 185 ? -12.782 -5.403 1.449 1.00 96.19 185 LYS A C 1
ATOM 1444 O O . LYS A 1 185 ? -12.540 -6.422 0.804 1.00 96.19 185 LYS A O 1
ATOM 1449 N N . ILE A 1 186 ? -12.378 -5.233 2.710 1.00 96.06 186 ILE A N 1
ATOM 1450 C CA . ILE A 1 186 ? -11.624 -6.256 3.452 1.00 96.06 186 ILE A CA 1
ATOM 1451 C C . ILE A 1 186 ? -12.463 -7.522 3.623 1.00 96.06 186 ILE A C 1
ATOM 1453 O O . ILE A 1 186 ? -11.974 -8.613 3.348 1.00 96.06 186 ILE A O 1
ATOM 1457 N N . ILE A 1 187 ? -13.728 -7.378 4.024 1.00 96.12 187 ILE A N 1
ATOM 1458 C CA . ILE A 1 187 ? -14.649 -8.506 4.236 1.00 96.12 187 ILE A CA 1
ATOM 1459 C C . ILE A 1 187 ? -14.874 -9.284 2.932 1.00 96.12 187 ILE A C 1
ATOM 1461 O O . ILE A 1 187 ? -14.913 -10.513 2.939 1.00 96.12 187 ILE A O 1
ATOM 1465 N N . GLU A 1 188 ? -15.003 -8.572 1.811 1.00 95.44 188 GLU A N 1
ATOM 1466 C CA . GLU A 1 188 ? -15.230 -9.174 0.494 1.00 95.44 188 GLU A CA 1
ATOM 1467 C C . GLU A 1 188 ? -13.975 -9.832 -0.091 1.00 95.44 188 GLU A C 1
ATOM 1469 O O . GLU A 1 188 ? -14.058 -10.916 -0.668 1.00 95.44 188 GLU A O 1
ATOM 1474 N N . SER A 1 189 ? -12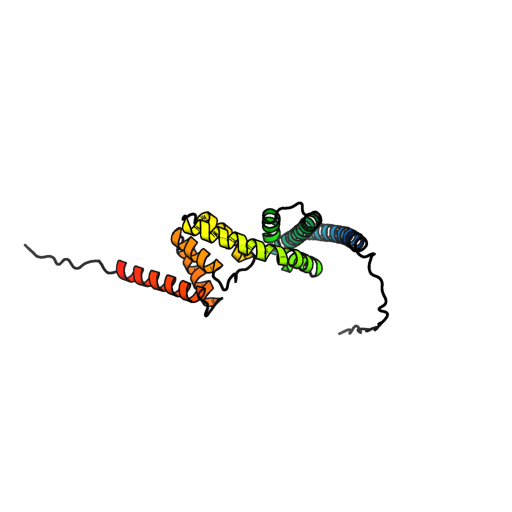.819 -9.176 0.034 1.00 93.56 189 SER A N 1
ATOM 1475 C CA . SER A 1 189 ? -11.588 -9.572 -0.668 1.00 93.56 189 SER A CA 1
ATOM 1476 C C . SER A 1 189 ? -10.708 -10.516 0.149 1.00 93.56 189 SER A C 1
ATOM 1478 O O . SER A 1 189 ? -9.980 -11.322 -0.430 1.00 93.56 189 SER A O 1
ATOM 1480 N N . TYR A 1 190 ? -10.784 -10.442 1.480 1.00 93.38 190 TYR A N 1
ATOM 1481 C CA . TYR A 1 190 ? -9.954 -11.212 2.410 1.00 93.38 190 TYR A CA 1
ATOM 1482 C C . TYR A 1 190 ? -10.818 -11.968 3.431 1.00 93.38 190 TYR A C 1
ATOM 1484 O O . TYR A 1 190 ? -10.662 -11.781 4.637 1.00 93.38 190 TYR A O 1
ATOM 1492 N N . PRO A 1 191 ? -11.761 -12.819 2.986 1.00 94.44 191 PRO A N 1
ATOM 1493 C CA . PRO A 1 191 ? -12.629 -13.542 3.903 1.00 94.44 191 PRO A CA 1
ATOM 1494 C C . PRO A 1 191 ? -11.820 -14.478 4.811 1.00 94.44 191 PRO A C 1
ATOM 1496 O O . PRO A 1 191 ? -10.820 -15.061 4.394 1.00 94.44 191 PRO A O 1
ATOM 1499 N N . SER A 1 192 ? -12.300 -14.667 6.044 1.00 93.75 192 SER A N 1
ATOM 1500 C CA . SER A 1 192 ? -11.688 -15.558 7.047 1.00 93.75 192 SER A CA 1
ATOM 1501 C C . SER A 1 192 ? -10.296 -15.136 7.544 1.00 93.75 192 SER A C 1
ATOM 1503 O O . SER A 1 192 ? -9.552 -15.980 8.040 1.00 93.75 192 SER A O 1
ATOM 1505 N N . THR A 1 193 ? -9.949 -13.851 7.441 1.00 96.38 193 THR A N 1
ATOM 1506 C CA . THR A 1 193 ? -8.758 -13.272 8.080 1.00 96.38 193 THR A CA 1
ATOM 1507 C C . THR A 1 193 ? -9.139 -12.476 9.328 1.00 96.38 193 THR A C 1
ATOM 1509 O O . THR A 1 193 ? -10.260 -11.970 9.437 1.00 96.38 193 THR A O 1
ATOM 1512 N N . ASP A 1 194 ? -8.182 -12.286 10.240 1.00 97.19 194 ASP A N 1
ATOM 1513 C CA . ASP A 1 194 ? -8.349 -11.406 11.407 1.00 97.19 194 ASP A CA 1
ATOM 1514 C C . ASP A 1 194 ? -8.756 -9.982 10.983 1.00 97.19 194 ASP A C 1
ATOM 1516 O O . ASP A 1 194 ? -9.517 -9.302 11.674 1.00 97.19 194 ASP A O 1
ATOM 1520 N N . ALA A 1 195 ? -8.283 -9.534 9.812 1.00 96.56 195 ALA A N 1
ATOM 1521 C CA . ALA A 1 195 ? -8.639 -8.238 9.256 1.00 96.56 195 ALA A CA 1
ATOM 1522 C C . ALA A 1 195 ? -10.125 -8.156 8.881 1.00 96.56 195 ALA A C 1
ATOM 1524 O O . ALA A 1 195 ? -10.769 -7.150 9.184 1.00 96.56 195 ALA A O 1
ATOM 1525 N N . ALA A 1 196 ? -10.691 -9.199 8.269 1.00 96.88 196 ALA A N 1
ATOM 1526 C CA . ALA A 1 196 ? -12.116 -9.244 7.949 1.00 96.88 196 ALA A CA 1
ATOM 1527 C C . ALA A 1 196 ? -12.993 -9.299 9.204 1.00 96.88 196 ALA A C 1
ATOM 1529 O O . ALA A 1 196 ? -14.005 -8.600 9.269 1.00 96.88 196 ALA A O 1
ATOM 1530 N N . GLU A 1 197 ? -12.592 -10.063 10.223 1.00 98.00 197 GLU A N 1
ATOM 1531 C CA . GLU A 1 197 ? -13.311 -10.094 11.502 1.00 98.00 197 GLU A CA 1
ATOM 1532 C C . GLU A 1 197 ? -13.308 -8.719 12.184 1.00 98.00 197 GLU A C 1
ATOM 1534 O O . GLU A 1 197 ? -14.359 -8.232 12.605 1.00 98.00 197 GLU A O 1
ATOM 1539 N N . ALA A 1 198 ? -12.150 -8.055 12.240 1.00 97.81 198 ALA A N 1
ATOM 1540 C CA . ALA A 1 198 ? -12.025 -6.714 12.805 1.00 97.81 198 ALA A CA 1
ATOM 1541 C C . ALA A 1 198 ? -12.823 -5.664 12.012 1.00 97.81 198 ALA A C 1
ATOM 1543 O O . ALA A 1 198 ? -13.460 -4.793 12.607 1.00 97.81 198 ALA A O 1
ATOM 1544 N N . ALA A 1 199 ? -12.827 -5.755 10.680 1.00 96.88 199 ALA A N 1
ATOM 1545 C CA . ALA A 1 199 ? -13.605 -4.871 9.816 1.00 96.88 199 ALA A CA 1
ATOM 1546 C C . ALA A 1 199 ? -15.116 -5.027 10.047 1.00 96.88 199 ALA A C 1
ATOM 1548 O O . ALA A 1 199 ? -15.823 -4.027 10.181 1.00 96.88 199 ALA A O 1
ATOM 1549 N N . GLN A 1 200 ? -15.607 -6.265 10.162 1.00 97.38 200 GLN A N 1
ATOM 1550 C CA . GLN A 1 200 ? -17.015 -6.531 10.458 1.00 97.38 200 GLN A CA 1
ATOM 1551 C C . GLN A 1 200 ? -17.411 -5.957 11.823 1.00 97.38 200 GLN A C 1
ATOM 1553 O O . GLN A 1 200 ? -18.416 -5.256 11.931 1.00 97.38 200 GLN A O 1
ATOM 1558 N N . GLN A 1 201 ? -16.586 -6.178 12.850 1.00 97.12 201 GLN A N 1
ATOM 1559 C CA . GLN A 1 201 ? -16.823 -5.627 14.186 1.00 97.12 201 GLN A CA 1
ATOM 1560 C C . GLN A 1 201 ? -16.886 -4.093 14.180 1.00 97.12 201 GLN A C 1
ATOM 1562 O O . GLN A 1 201 ? -17.747 -3.515 14.846 1.00 97.12 201 GLN A O 1
ATOM 1567 N N . ALA A 1 202 ? -16.010 -3.428 13.419 1.00 95.12 202 ALA A N 1
ATOM 1568 C CA . ALA A 1 202 ? -16.018 -1.973 13.291 1.00 95.12 202 ALA A CA 1
ATOM 1569 C C . ALA A 1 202 ? -17.326 -1.458 12.662 1.00 95.12 202 ALA A C 1
ATOM 1571 O O . ALA A 1 202 ? -17.927 -0.516 13.181 1.00 95.12 202 ALA A O 1
ATOM 1572 N N . LEU A 1 203 ? -17.812 -2.100 11.594 1.00 94.56 203 LEU A N 1
ATOM 1573 C CA . LEU A 1 203 ? -19.079 -1.738 10.947 1.00 94.56 203 LEU A CA 1
ATOM 1574 C C . LEU A 1 203 ? -20.293 -1.981 11.862 1.00 94.56 203 LEU A C 1
ATOM 1576 O O . LEU A 1 203 ? -21.185 -1.132 11.958 1.00 94.56 203 LEU A O 1
ATOM 1580 N N . ASP A 1 204 ? -20.316 -3.102 12.581 1.00 94.56 204 ASP A N 1
ATOM 1581 C CA . ASP A 1 204 ? -21.406 -3.446 13.501 1.00 94.56 204 ASP A CA 1
ATOM 1582 C C . ASP A 1 204 ? -21.487 -2.470 14.687 1.00 94.56 204 ASP A C 1
ATOM 1584 O O . ASP A 1 204 ? -22.580 -2.048 15.092 1.00 94.56 204 ASP A O 1
ATOM 1588 N N . ALA A 1 205 ? -20.334 -2.056 15.222 1.00 92.12 205 ALA A N 1
ATOM 1589 C CA . ALA A 1 205 ? -20.251 -1.078 16.302 1.00 92.12 205 ALA A CA 1
ATOM 1590 C C . ALA A 1 205 ? -20.811 0.293 15.885 1.00 92.12 205 ALA A C 1
ATOM 1592 O O . ALA A 1 205 ? -21.565 0.911 16.642 1.00 92.12 205 ALA A O 1
ATOM 1593 N N . GLN A 1 206 ? -20.517 0.745 14.664 1.00 87.81 206 GLN A N 1
ATOM 1594 C CA . GLN A 1 206 ? -21.046 2.006 14.132 1.00 87.81 206 GLN A CA 1
ATOM 1595 C C . GLN A 1 206 ? -22.572 1.981 13.979 1.00 87.81 206 GLN A C 1
ATOM 1597 O O . GLN A 1 206 ? -23.252 2.956 14.309 1.00 87.81 206 GLN A O 1
ATOM 1602 N N . ASN A 1 207 ? -23.126 0.864 13.504 1.00 80.12 207 ASN A N 1
ATOM 1603 C CA . ASN A 1 207 ? -24.572 0.704 13.342 1.00 80.12 207 ASN A CA 1
ATOM 1604 C C . ASN A 1 207 ? -25.299 0.657 14.692 1.00 80.12 207 ASN A C 1
ATOM 1606 O O . ASN A 1 207 ? -26.378 1.232 14.840 1.00 80.12 207 ASN A O 1
ATOM 1610 N N . SER A 1 208 ? -24.679 0.034 15.694 1.00 79.50 208 SER A N 1
ATOM 1611 C CA . SER A 1 208 ? -25.214 -0.038 17.056 1.00 79.50 208 SER A CA 1
ATOM 1612 C C . SER A 1 208 ? -25.227 1.332 17.749 1.00 79.50 208 SER A C 1
ATOM 1614 O O . SER A 1 208 ? -26.188 1.657 18.444 1.00 79.50 208 SER A O 1
ATOM 1616 N N . GLY A 1 209 ? -24.210 2.169 17.510 1.00 65.31 209 GLY A N 1
ATOM 1617 C CA . GLY A 1 209 ? -24.159 3.544 18.020 1.00 65.31 209 GLY A CA 1
ATOM 1618 C C . GLY A 1 209 ? -25.227 4.460 17.410 1.00 65.31 209 GLY A C 1
ATOM 1619 O O . GLY A 1 209 ? -25.857 5.235 18.127 1.00 65.31 209 GLY A O 1
ATOM 1620 N N . LYS A 1 210 ? -25.512 4.321 16.107 1.00 61.72 210 LYS A N 1
ATOM 1621 C CA . LYS A 1 210 ? -26.568 5.097 15.426 1.00 61.72 210 LYS A CA 1
ATOM 1622 C C . LYS A 1 210 ? -27.981 4.771 15.925 1.00 61.72 210 LYS A C 1
ATOM 1624 O O . LYS A 1 210 ? -28.841 5.645 15.922 1.00 61.72 210 LYS A O 1
ATOM 1629 N N . ALA A 1 211 ? -28.230 3.539 16.375 1.00 57.59 211 ALA A N 1
ATOM 1630 C CA . ALA A 1 211 ? -29.536 3.129 16.896 1.00 57.59 211 ALA A CA 1
ATOM 1631 C C . ALA A 1 211 ? -29.858 3.713 18.288 1.00 57.59 211 ALA A C 1
ATOM 1633 O O . ALA A 1 211 ? -31.031 3.818 18.640 1.00 57.59 211 ALA A O 1
ATOM 1634 N N . GLN A 1 212 ? -28.847 4.104 19.074 1.00 52.38 212 GLN A N 1
ATOM 1635 C CA . GLN A 1 212 ? -29.049 4.718 20.393 1.00 52.38 212 GLN A CA 1
ATOM 1636 C C . GLN A 1 212 ? -29.278 6.237 20.336 1.00 52.38 212 GLN A C 1
ATOM 1638 O O . GLN A 1 212 ? -29.978 6.759 21.199 1.00 52.38 212 GLN A O 1
ATOM 1643 N N . ASP A 1 213 ? -28.764 6.933 19.318 1.00 51.91 213 ASP A N 1
ATOM 1644 C CA . ASP A 1 213 ? -28.914 8.393 19.162 1.00 51.91 213 ASP A CA 1
ATOM 1645 C C . ASP A 1 213 ? -30.296 8.807 18.599 1.00 51.91 213 ASP A C 1
ATOM 1647 O O . ASP A 1 213 ? -30.760 9.924 18.790 1.00 51.91 213 ASP A O 1
ATOM 1651 N N . GLY A 1 214 ? -31.020 7.880 17.958 1.00 49.53 214 GLY A N 1
ATOM 1652 C CA . GLY A 1 214 ? -32.370 8.116 17.420 1.00 49.53 214 GLY A CA 1
ATOM 1653 C C . GLY A 1 214 ? -33.535 7.859 18.392 1.00 49.53 214 GLY A C 1
ATOM 1654 O O . GLY A 1 214 ? -34.685 7.852 17.960 1.00 49.53 214 GLY A O 1
ATOM 1655 N N . GLY A 1 215 ? -33.265 7.576 19.673 1.00 48.75 215 GLY A N 1
ATOM 1656 C CA . GLY A 1 215 ? -34.259 7.095 20.647 1.00 48.75 215 GLY A CA 1
ATOM 1657 C C . GLY A 1 215 ? -34.757 8.116 21.675 1.00 48.75 215 GLY A C 1
ATOM 1658 O O . GLY A 1 215 ? -35.456 7.726 22.611 1.00 48.75 215 GLY A O 1
ATOM 1659 N N . GLN A 1 216 ? -34.395 9.393 21.553 1.00 47.44 216 GLN A N 1
ATOM 1660 C CA . GLN A 1 216 ? -34.725 10.418 22.545 1.00 47.44 216 GLN A CA 1
ATOM 1661 C C . GLN A 1 216 ? -35.388 11.632 21.887 1.00 47.44 216 GLN A C 1
ATOM 1663 O O . GLN A 1 216 ? -34.790 12.694 21.785 1.00 47.44 216 GLN A O 1
ATOM 1668 N N . ASP A 1 217 ? -36.646 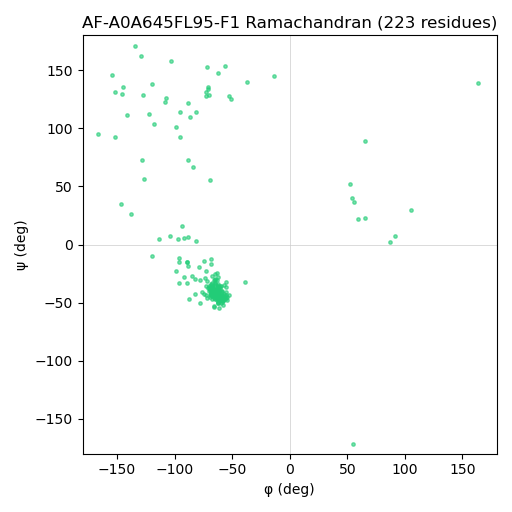11.476 21.464 1.00 46.97 217 ASP A N 1
ATOM 1669 C CA . ASP A 1 217 ? -37.543 12.626 21.351 1.00 46.97 217 ASP A CA 1
ATOM 1670 C C . ASP A 1 217 ? -39.003 12.283 21.696 1.00 46.97 217 ASP A C 1
ATOM 1672 O O . ASP A 1 217 ? -39.548 11.258 21.285 1.00 46.97 217 ASP A O 1
ATOM 1676 N N . ASP A 1 218 ? -39.577 13.190 22.482 1.00 49.62 218 ASP A N 1
ATOM 1677 C CA . ASP A 1 218 ? -40.977 13.434 22.824 1.00 49.62 218 ASP A CA 1
ATOM 1678 C C . ASP A 1 218 ? -41.811 12.421 23.627 1.00 49.62 218 ASP A C 1
ATOM 1680 O O . ASP A 1 218 ? -42.631 11.647 23.130 1.00 49.62 218 ASP A O 1
ATOM 1684 N N . GLY A 1 219 ? -41.739 12.600 24.950 1.00 49.00 219 GLY A N 1
ATOM 1685 C CA . GLY A 1 219 ? -42.717 12.090 25.907 1.00 49.00 219 GLY A CA 1
ATOM 1686 C C . GLY A 1 219 ? -42.932 12.987 27.130 1.00 49.00 219 GLY A C 1
ATOM 1687 O O . GLY A 1 219 ? -43.141 12.456 28.217 1.00 49.00 219 GLY A O 1
ATOM 1688 N N . GLN A 1 220 ? -42.877 14.322 27.009 1.00 44.47 220 GLN A N 1
ATOM 1689 C CA . GLN A 1 220 ? -43.295 15.214 28.102 1.00 44.47 220 GLN A CA 1
ATOM 1690 C C . GLN A 1 220 ? -44.755 15.641 27.899 1.00 44.47 220 GLN A C 1
ATOM 1692 O O . GLN A 1 220 ? -45.081 16.617 27.228 1.00 44.47 220 GLN A O 1
ATOM 1697 N N . SER A 1 221 ? -45.642 14.860 28.510 1.00 44.44 221 SER A N 1
ATOM 1698 C CA . SER A 1 221 ? -47.069 15.121 28.666 1.00 44.44 221 SER A CA 1
ATOM 1699 C C . SER A 1 221 ? -47.347 16.491 29.289 1.00 44.44 221 SER A C 1
ATOM 1701 O O . SER A 1 221 ? -46.861 16.794 30.382 1.00 44.44 221 SER A O 1
ATOM 1703 N N . GLY A 1 222 ? -48.195 17.276 28.626 1.00 48.47 222 GLY A N 1
ATOM 1704 C CA . GLY A 1 222 ? -48.817 18.464 29.195 1.00 48.47 222 GLY A CA 1
ATOM 1705 C C . GLY A 1 222 ? -49.861 18.115 30.261 1.00 48.47 222 GLY A C 1
ATOM 1706 O O . GLY A 1 222 ? -50.787 17.344 30.022 1.00 48.47 222 GLY A O 1
ATOM 1707 N N . THR A 1 223 ? -49.717 18.744 31.420 1.00 54.12 223 THR A N 1
ATOM 1708 C CA . THR A 1 223 ? -50.730 18.955 32.466 1.00 54.12 223 THR A CA 1
ATOM 1709 C C . THR A 1 223 ? -50.390 20.320 33.058 1.00 54.12 223 THR A C 1
ATOM 1711 O O . THR A 1 223 ? -49.228 20.533 33.388 1.00 54.12 223 THR A O 1
ATOM 1714 N N . GLY A 1 224 ? -51.250 21.308 33.233 1.00 51.94 224 GLY A 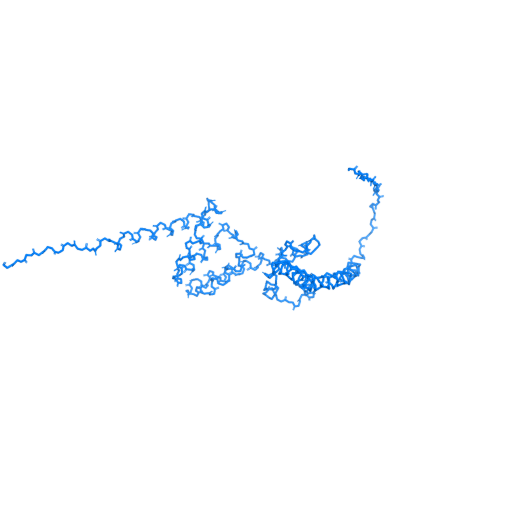N 1
ATOM 1715 C CA . GLY A 1 224 ? -52.689 21.474 33.108 1.00 51.94 224 GLY A CA 1
ATOM 1716 C C . GLY A 1 224 ? -52.992 22.772 33.873 1.00 51.94 224 GLY A C 1
ATOM 1717 O O . GLY A 1 224 ? -52.383 23.000 34.919 1.00 51.94 224 GLY A O 1
ATOM 1718 N N . GLU A 1 225 ? -53.875 23.616 33.346 1.00 48.00 225 GLU A N 1
ATOM 1719 C CA . GLU A 1 225 ? -54.547 24.698 34.084 1.00 48.00 225 GLU A CA 1
ATOM 1720 C C . GLU A 1 225 ? -56.057 24.463 34.020 1.00 48.00 225 GLU A C 1
ATOM 1722 O O . GLU A 1 225 ? -56.530 24.000 32.952 1.00 48.00 225 GLU A O 1
#

Secondary structure (DSSP, 8-state):
-------------------S--SHHHHHHHHHHHHHHHHHHHHHHHHHHHHHHH----HHHHHHHHHHHHHHHHHHHHHHHHTTT-S-HHHHHHHHTT--GGGSHHHHHHHHHHHHHHHHHHHHHHHHHHHHHHHHTT-HHHHHHHHHHHHHH-TTTTTTHHHHHHHHHHHHHT-HHHHHHHHHHHHHHSTTSHHHHHHHHHHHHHHHHHHHHTS----------

Sequence (225 aa):
MVGVAVMWFLIMPAITASRQDKINRQTVEFSDQIATQKAQISALKKELEDYRSTSEETESAQATAASTQESYEIVMNISAHVNKNDMSDAAMLEELLKVNPDSLGTVGRERFEEITGDLYPRMCTNLFATSQQNFEVANYDTAITNLEQVMKMDEGYNDGAAMLLLAQSYEKKGDQDQANVKYQKIIESYPSTDAAEAAQQALDAQNSGKAQDGGQDDGQSGTGE

Nearest PDB structures (foldseek):
  2xpi-assembly1_D  TM=6.657E-01  e=1.990E+00  Schizosaccharomyces pombe
  5a31-assembly1_Y  TM=5.396E-01  e=1.896E+00  Homo sapiens
  2ho1-assembly1_A  TM=4.330E-01  e=9.582E-01  Pseudomonas aeruginosa PAO1
  6c9m-assembly1_A  TM=4.144E-01  e=6.104E+00  Homo sapiens
  6e9v-assembly1_Q  TM=2.028E-01  e=4.134E+00  synthetic construct

InterPro domains:
  IPR011990 Tetratricopeptide-like helical domain superfamily [G3DSA:1.25.40.10] (38-208)
  IPR011990 Tetratricopeptide-like helical domain superfamily [SSF48452] (94-193)
  IPR019734 Tetratricopeptide repeat [PF13174] (162-192)

Organism: NCBI:txid1076179

pLDDT: mean 74.69, 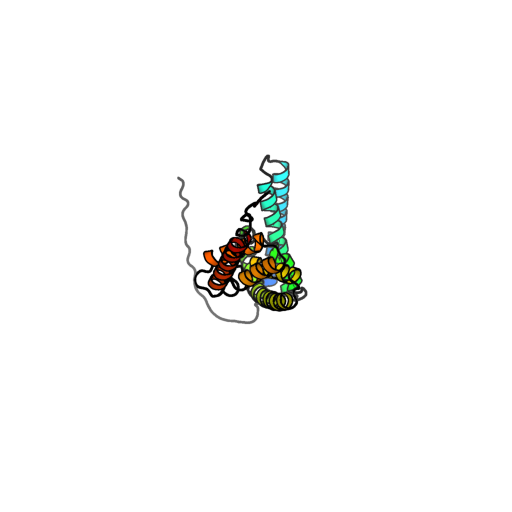std 23.05, range [32.41, 98.69]

Radius of gyration: 27.19 Å; Cα contacts (8 Å, |Δi|>4): 171; chains: 1; bounding box: 89×54×81 Å